Protein AF-A0A429THX6-F1 (afdb_monomer)

Radius of gyration: 32.03 Å; Cα contacts (8 Å, |Δi|>4): 124; chains: 1; bounding box: 81×26×100 Å

Solvent-accessible surface area (backbone atoms only — not comparable to full-atom values): 9151 Å² total; per-residue (Å²): 144,66,68,66,63,55,52,52,50,52,54,49,52,52,49,52,51,51,53,50,51,52,48,55,52,50,52,50,52,50,50,51,51,50,50,54,51,50,51,51,54,47,52,52,51,52,52,51,53,50,40,54,50,36,51,49,48,34,52,51,28,51,48,56,40,48,60,48,59,59,49,51,60,58,36,74,66,37,94,45,68,69,57,20,42,53,47,50,51,52,40,54,62,57,42,54,60,30,52,51,46,31,55,54,28,36,53,48,28,54,73,66,44,57,68,73,36,25,54,25,40,48,45,25,47,51,25,53,60,55,26,53,65,27,56,58,49,46,56,88,55,90,64,68,61,41,53,53,53,24,54,50,31,48,48,51,22,50,54,28,43,53,51,23,53,55,43,49,50,50,58,59,52,66,73,73,113

pLDDT: mean 87.03, std 10.72, range [47.19, 97.56]

Foldseek 3Di:
DPPVVVVVVVVVVVVVVVVVVVVVVVVVVVVVVVVVVVVVVVVLVVLLVLLVVLLVQLLVLLVQLVVLVVCVVVLVVDPDLVSSLVSLVVSLVSLVVSLVSLVVSLVSCCVRHDPQLSVLSVQLSVLSVQLNVLSVVVRPDPDCVSVVSNVVSVVSNVVSSVSNVVVSVVRSVVSVD

Structure (mmCIF, N/CA/C/O backbone):
data_AF-A0A429THX6-F1
#
_entry.id   AF-A0A429THX6-F1
#
loop_
_atom_site.group_PDB
_atom_site.id
_atom_site.type_symbol
_atom_site.label_atom_id
_atom_site.label_alt_id
_atom_site.label_comp_id
_atom_site.label_asym_id
_atom_site.label_entity_id
_atom_site.label_seq_id
_atom_site.pdbx_PDB_ins_code
_atom_site.Cartn_x
_atom_site.Cartn_y
_atom_site.Cartn_z
_atom_site.occupancy
_atom_site.B_iso_or_equiv
_atom_site.auth_seq_id
_atom_site.auth_comp_id
_atom_site.auth_asym_id
_atom_site.auth_atom_id
_atom_site.pdbx_PDB_model_num
ATOM 1 N N . MET A 1 1 ? 59.723 12.730 -67.749 1.00 48.38 1 MET A N 1
ATOM 2 C CA . MET A 1 1 ? 59.395 11.666 -66.772 1.00 48.38 1 MET A CA 1
ATOM 3 C C . MET A 1 1 ? 58.881 12.309 -65.484 1.00 48.38 1 MET A C 1
ATOM 5 O O . MET A 1 1 ? 59.621 12.404 -64.525 1.00 48.38 1 MET A O 1
ATOM 9 N N . GLY A 1 2 ? 57.653 12.836 -65.481 1.00 56.38 2 GLY A N 1
ATOM 10 C CA . GLY A 1 2 ? 57.080 13.497 -64.290 1.00 56.38 2 GLY A CA 1
ATOM 11 C C . GLY A 1 2 ? 55.548 13.505 -64.235 1.00 56.38 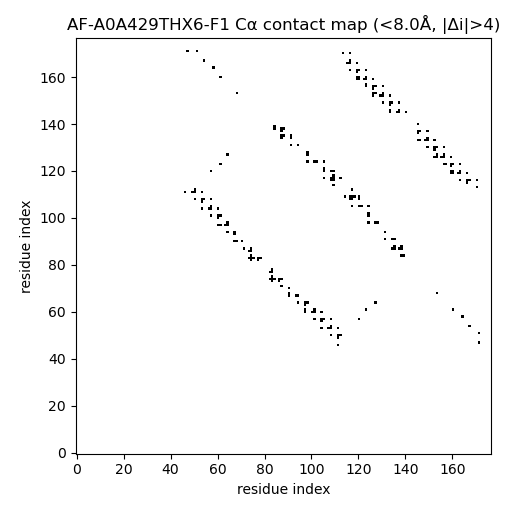2 GLY A C 1
ATOM 12 O O . GLY A 1 2 ? 54.964 13.935 -63.252 1.00 56.38 2 GLY A O 1
ATOM 13 N N . HIS A 1 3 ? 54.877 13.007 -65.277 1.00 56.59 3 HIS A N 1
ATOM 14 C CA . HIS A 1 3 ? 53.414 13.041 -65.394 1.00 56.59 3 HIS A CA 1
ATOM 15 C C . HIS A 1 3 ? 52.758 11.816 -64.734 1.00 56.59 3 HIS A C 1
ATOM 17 O O . HIS A 1 3 ? 51.667 11.926 -64.186 1.00 56.59 3 HIS A O 1
ATOM 23 N N . SER A 1 4 ? 53.438 10.662 -64.746 1.00 59.53 4 SER A N 1
ATOM 24 C CA . SER A 1 4 ? 52.914 9.398 -64.210 1.00 59.53 4 SER A CA 1
ATOM 25 C C . SER A 1 4 ? 53.000 9.312 -62.682 1.00 59.53 4 SER A C 1
ATOM 27 O O . SER A 1 4 ? 52.080 8.806 -62.052 1.00 59.53 4 SER A O 1
ATOM 29 N N . GLU A 1 5 ? 54.057 9.850 -62.068 1.00 64.25 5 GLU A N 1
ATOM 30 C CA . GLU A 1 5 ? 54.232 9.832 -60.605 1.00 64.25 5 GLU A CA 1
ATOM 31 C C . GLU A 1 5 ? 53.250 10.774 -59.890 1.00 64.25 5 GLU A C 1
ATOM 33 O O . GLU A 1 5 ? 52.656 10.399 -58.879 1.00 64.25 5 GLU A O 1
ATOM 38 N N . LEU A 1 6 ? 52.995 11.958 -60.463 1.00 70.81 6 LEU A N 1
ATOM 39 C CA . LEU A 1 6 ? 51.976 12.889 -59.963 1.00 70.81 6 LEU A CA 1
ATOM 40 C C . LEU A 1 6 ? 50.567 12.277 -60.023 1.00 70.81 6 LEU A C 1
ATOM 42 O O . LEU A 1 6 ? 49.792 12.417 -59.077 1.00 70.81 6 LEU A O 1
ATOM 46 N N . TRP A 1 7 ? 50.248 11.547 -61.095 1.00 73.19 7 TRP A N 1
ATOM 47 C CA . TRP A 1 7 ? 48.959 10.865 -61.244 1.00 73.19 7 TRP A CA 1
ATOM 48 C C . TRP A 1 7 ? 48.752 9.740 -60.223 1.00 73.19 7 TRP A C 1
ATOM 50 O O . TRP A 1 7 ? 47.664 9.613 -59.660 1.00 73.19 7 TRP A O 1
ATOM 60 N N . VAL A 1 8 ? 49.796 8.958 -59.936 1.00 74.56 8 VAL A N 1
ATOM 61 C CA . VAL A 1 8 ? 49.751 7.897 -58.916 1.00 74.56 8 VAL A CA 1
ATOM 62 C C . VAL A 1 8 ? 49.585 8.486 -57.509 1.00 74.56 8 VAL A C 1
ATOM 64 O O . VAL A 1 8 ? 48.811 7.955 -56.707 1.00 74.56 8 VAL A O 1
ATOM 67 N N . GLY A 1 9 ? 50.233 9.619 -57.217 1.00 74.44 9 GLY A N 1
ATOM 68 C CA . GLY A 1 9 ? 50.065 10.335 -55.948 1.00 74.44 9 GLY A CA 1
ATOM 69 C C . GLY A 1 9 ? 48.634 10.840 -55.733 1.00 74.44 9 GLY A C 1
ATOM 70 O O . GLY A 1 9 ? 48.054 10.621 -54.668 1.00 74.44 9 GLY A O 1
ATOM 71 N N . VAL A 1 10 ? 48.025 11.436 -56.765 1.00 74.50 10 VAL A N 1
ATOM 72 C CA . VAL A 1 10 ? 46.625 11.899 -56.723 1.00 74.50 10 VAL A CA 1
ATOM 73 C C . VAL A 1 10 ? 45.654 10.733 -56.517 1.00 74.50 10 VAL A C 1
ATOM 75 O O . VAL A 1 10 ? 44.753 10.824 -55.680 1.00 74.50 10 VAL A O 1
ATOM 78 N N . LEU A 1 11 ? 45.858 9.613 -57.218 1.00 71.88 11 LEU A N 1
ATOM 79 C CA . LEU A 1 11 ? 45.017 8.419 -57.080 1.00 71.88 11 LEU A CA 1
ATOM 80 C C . LEU A 1 11 ? 45.098 7.821 -55.663 1.00 71.88 11 LEU A C 1
ATOM 82 O O . LEU A 1 11 ? 44.087 7.418 -55.081 1.00 71.88 11 LEU A O 1
ATOM 86 N N . THR A 1 12 ? 46.296 7.816 -55.079 1.00 78.38 12 THR A N 1
ATOM 87 C CA . THR A 1 12 ? 46.536 7.319 -53.718 1.00 78.38 12 THR A CA 1
ATOM 88 C C . THR A 1 12 ? 45.883 8.221 -52.669 1.00 78.38 12 THR A C 1
ATOM 90 O O . THR A 1 12 ? 45.207 7.726 -51.766 1.00 78.38 12 THR A O 1
ATOM 93 N N . ALA A 1 13 ? 46.006 9.545 -52.814 1.00 71.00 13 ALA A N 1
ATOM 94 C CA . ALA A 1 13 ? 45.377 10.511 -51.914 1.00 71.00 13 ALA A CA 1
ATOM 95 C C . ALA A 1 13 ? 43.840 10.436 -51.955 1.00 71.00 13 ALA A C 1
ATOM 97 O O . ALA A 1 13 ? 43.193 10.440 -50.907 1.00 71.00 13 ALA A O 1
ATOM 98 N N . LEU A 1 14 ? 43.248 10.289 -53.147 1.00 73.75 14 LEU A N 1
ATOM 99 C CA . LEU A 1 14 ? 41.804 10.074 -53.309 1.00 73.75 14 LEU A CA 1
ATOM 100 C C . LEU A 1 14 ? 41.336 8.780 -52.637 1.00 73.75 14 LEU A C 1
ATOM 102 O O . LEU A 1 14 ? 40.307 8.768 -51.960 1.00 73.75 14 LEU A O 1
ATOM 106 N N . THR A 1 15 ? 42.115 7.709 -52.774 1.00 77.44 15 THR A N 1
ATOM 107 C CA . THR A 1 15 ? 41.816 6.421 -52.137 1.00 77.44 15 THR A CA 1
ATOM 108 C C . THR A 1 15 ? 41.872 6.528 -50.611 1.00 77.44 15 THR A C 1
ATOM 110 O O . THR A 1 15 ? 40.961 6.059 -49.927 1.00 77.44 15 THR A O 1
ATOM 113 N N . ALA A 1 16 ? 42.882 7.210 -50.061 1.00 73.44 16 ALA A N 1
ATOM 114 C CA . ALA A 1 16 ? 43.009 7.444 -48.623 1.00 73.44 16 ALA A CA 1
ATOM 115 C C . ALA A 1 16 ? 41.856 8.297 -48.059 1.00 73.44 16 ALA A C 1
ATOM 117 O O . ALA A 1 16 ? 41.308 7.976 -47.003 1.00 73.44 16 ALA A O 1
ATOM 118 N N . LEU A 1 17 ? 41.433 9.344 -48.777 1.00 75.56 17 LEU A N 1
ATOM 119 C CA . LEU A 1 17 ? 40.282 10.170 -48.395 1.00 75.56 17 LEU A CA 1
ATOM 120 C C . LEU A 1 17 ? 38.966 9.383 -48.449 1.00 75.56 17 LEU A C 1
ATOM 122 O O . LEU A 1 17 ? 38.151 9.496 -47.533 1.00 75.56 17 LEU A O 1
ATOM 126 N N . GLY A 1 18 ? 38.777 8.543 -49.472 1.00 71.50 18 GLY A N 1
ATOM 127 C CA . GLY A 1 18 ? 37.617 7.657 -49.588 1.00 71.50 18 GLY A CA 1
ATOM 128 C C . GLY A 1 18 ? 37.539 6.648 -48.441 1.00 71.50 18 GLY A C 1
ATOM 129 O O . GLY A 1 18 ? 36.498 6.525 -47.792 1.00 71.50 18 GLY A O 1
ATOM 130 N N . ALA A 1 19 ? 38.655 5.985 -48.128 1.00 72.88 19 ALA A N 1
ATOM 131 C CA . ALA A 1 19 ? 38.743 5.060 -47.000 1.00 72.88 19 ALA A CA 1
ATOM 132 C C . ALA A 1 19 ? 38.495 5.768 -45.654 1.00 72.88 19 ALA A C 1
ATOM 134 O O . ALA A 1 19 ? 37.753 5.254 -44.811 1.00 72.88 19 ALA A O 1
ATOM 135 N N . SER A 1 20 ? 39.049 6.971 -45.470 1.00 70.25 20 SER A N 1
ATOM 136 C CA . SER A 1 20 ? 38.851 7.792 -44.269 1.00 70.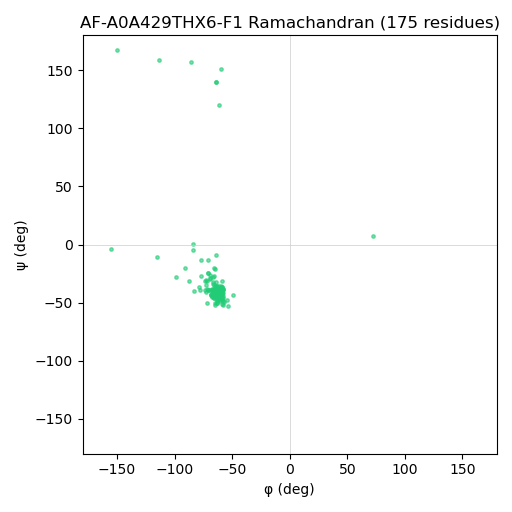25 20 SER A CA 1
ATOM 137 C C . SER A 1 20 ? 37.389 8.212 -44.095 1.00 70.25 20 SER A C 1
ATOM 139 O O . SER A 1 20 ? 36.824 8.059 -43.012 1.00 70.25 20 SER A O 1
ATOM 141 N N . TRP A 1 21 ? 36.721 8.643 -45.170 1.00 77.38 21 TRP A N 1
ATOM 142 C CA . TRP A 1 21 ? 35.308 9.027 -45.130 1.00 77.38 21 TRP A CA 1
ATOM 143 C C . TRP A 1 21 ? 34.382 7.841 -44.840 1.00 77.38 21 TRP A C 1
ATOM 145 O O . TRP A 1 21 ? 33.479 7.951 -44.007 1.00 77.38 21 TRP A O 1
ATOM 155 N N . ILE A 1 22 ? 34.623 6.688 -45.474 1.00 78.19 22 ILE A N 1
ATOM 156 C CA . ILE A 1 22 ? 33.869 5.453 -45.202 1.00 78.19 22 ILE A CA 1
ATOM 157 C C . ILE A 1 22 ? 34.043 5.043 -43.739 1.00 78.19 22 ILE A C 1
ATOM 159 O O . ILE A 1 22 ? 33.056 4.739 -43.065 1.00 78.19 22 ILE A O 1
ATOM 163 N N . THR A 1 23 ? 35.273 5.104 -43.228 1.00 75.19 23 THR A N 1
ATOM 164 C CA . THR A 1 23 ? 35.579 4.790 -41.829 1.00 75.19 23 THR A CA 1
ATOM 165 C C . THR A 1 23 ? 34.882 5.765 -40.880 1.00 75.19 23 THR A C 1
ATOM 167 O O . THR A 1 23 ? 34.181 5.321 -39.976 1.00 75.19 23 THR A O 1
ATOM 170 N N . ALA A 1 24 ? 34.960 7.078 -41.121 1.00 64.94 24 ALA A N 1
ATOM 171 C CA . ALA A 1 24 ? 34.283 8.100 -40.315 1.00 64.94 24 ALA A CA 1
ATOM 172 C C . ALA A 1 24 ? 32.746 7.949 -40.328 1.00 64.94 24 ALA A C 1
ATOM 174 O O . ALA A 1 24 ? 32.055 8.150 -39.322 1.00 64.94 24 ALA A O 1
ATOM 175 N N . ARG A 1 25 ? 32.171 7.543 -41.465 1.00 73.88 25 ARG A N 1
ATOM 176 C CA . ARG A 1 25 ? 30.735 7.261 -41.583 1.00 73.88 25 ARG A CA 1
ATOM 177 C C . ARG A 1 25 ? 30.339 5.976 -40.852 1.00 73.88 25 ARG A C 1
ATOM 179 O O . ARG A 1 25 ? 29.273 5.926 -40.239 1.00 73.88 25 ARG A O 1
ATOM 186 N N . ALA A 1 26 ? 31.173 4.943 -40.899 1.00 66.50 26 ALA A N 1
ATOM 187 C CA . ALA A 1 26 ? 30.938 3.697 -40.179 1.00 66.50 26 ALA A CA 1
ATOM 188 C C . ALA A 1 26 ? 31.039 3.895 -38.656 1.00 66.50 26 ALA A C 1
ATOM 190 O O . ALA A 1 26 ? 30.137 3.476 -37.928 1.00 66.50 26 ALA A O 1
ATOM 191 N N . THR A 1 27 ? 32.067 4.603 -38.177 1.00 70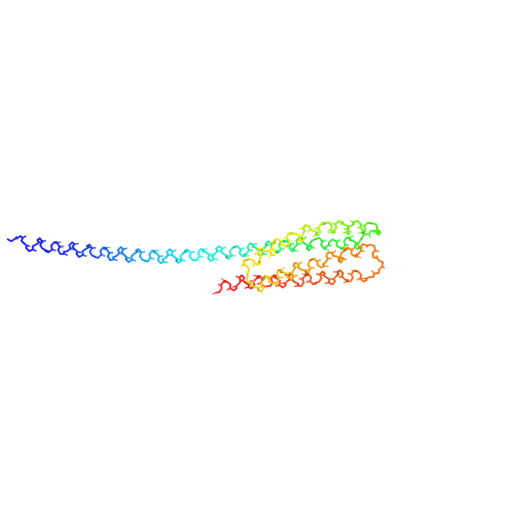.81 27 THR A N 1
ATOM 192 C CA . THR A 1 27 ? 32.259 4.895 -36.747 1.00 70.81 27 THR A CA 1
ATOM 193 C C . THR A 1 27 ? 31.147 5.775 -36.190 1.00 70.81 27 THR A C 1
ATOM 195 O O . THR A 1 27 ? 30.621 5.474 -35.124 1.00 70.81 27 THR A O 1
ATOM 198 N N . SER A 1 28 ? 30.700 6.799 -36.923 1.00 67.31 28 SER A N 1
ATOM 199 C CA . SER A 1 28 ? 29.573 7.639 -36.489 1.00 67.31 28 SER A CA 1
ATOM 200 C C . SER A 1 28 ? 28.247 6.872 -36.408 1.00 67.31 28 SER A C 1
ATOM 202 O O . SER A 1 28 ? 27.493 7.048 -35.451 1.00 67.31 28 SER A O 1
ATOM 204 N N . ARG A 1 29 ? 27.955 5.966 -37.355 1.00 68.88 29 ARG A N 1
ATOM 205 C CA . ARG A 1 29 ? 26.764 5.096 -37.281 1.00 68.88 29 ARG A CA 1
ATOM 206 C C . ARG A 1 29 ? 26.837 4.114 -36.115 1.00 68.88 29 ARG A C 1
ATOM 208 O O . ARG A 1 29 ? 25.827 3.917 -35.441 1.00 68.88 29 ARG A O 1
ATOM 215 N N . ALA A 1 30 ? 28.007 3.526 -35.872 1.00 70.38 30 ALA A N 1
ATOM 216 C CA . ALA A 1 30 ? 28.233 2.648 -34.729 1.00 70.38 30 ALA A CA 1
ATOM 217 C C . ALA A 1 30 ? 28.074 3.410 -33.402 1.00 70.38 30 ALA A C 1
ATOM 219 O O . ALA A 1 30 ? 27.348 2.950 -32.525 1.00 70.38 30 ALA A O 1
ATOM 220 N N . ALA A 1 31 ? 28.645 4.613 -33.295 1.00 67.69 31 ALA A N 1
ATOM 221 C CA . ALA A 1 31 ? 28.507 5.481 -32.129 1.00 67.69 31 ALA A CA 1
ATOM 222 C C . ALA A 1 31 ? 27.047 5.891 -31.882 1.00 67.69 31 ALA A C 1
ATOM 224 O O . ALA A 1 31 ? 26.581 5.841 -30.750 1.00 67.69 31 ALA A O 1
ATOM 225 N N . LEU A 1 32 ? 26.280 6.218 -32.929 1.00 76.38 32 LEU A N 1
ATOM 226 C CA . LEU A 1 32 ? 24.846 6.508 -32.804 1.00 76.38 32 LEU A CA 1
ATOM 227 C C . LEU A 1 32 ? 24.037 5.284 -32.357 1.00 76.38 32 LEU A C 1
ATOM 229 O O . LEU A 1 32 ? 23.108 5.419 -31.560 1.00 76.38 32 LEU A O 1
ATOM 233 N N . ALA A 1 33 ? 24.366 4.093 -32.858 1.00 74.50 33 ALA A N 1
ATOM 234 C CA . ALA A 1 33 ? 23.719 2.856 -32.430 1.00 74.50 33 ALA A CA 1
ATOM 235 C C . ALA A 1 33 ? 24.041 2.534 -30.962 1.00 74.50 33 ALA A C 1
ATOM 237 O O . ALA A 1 33 ? 23.132 2.220 -30.191 1.00 74.50 33 ALA A O 1
ATOM 238 N N . GLN A 1 34 ? 25.301 2.687 -30.553 1.00 73.12 34 GLN A N 1
ATOM 239 C CA . GLN A 1 34 ? 25.732 2.536 -29.163 1.00 73.12 34 GLN A CA 1
ATOM 240 C C . GLN A 1 34 ? 25.067 3.575 -28.254 1.00 73.12 34 GLN A C 1
ATOM 242 O O . GLN A 1 34 ? 24.509 3.200 -27.228 1.00 73.12 34 GLN A O 1
ATOM 247 N N . ALA A 1 35 ? 25.016 4.846 -28.660 1.00 75.50 35 ALA A N 1
ATOM 248 C CA . ALA A 1 35 ? 24.368 5.917 -27.904 1.00 75.50 35 ALA A CA 1
ATOM 249 C C . ALA A 1 35 ? 22.861 5.675 -27.733 1.00 75.50 35 ALA A C 1
ATOM 251 O O . ALA A 1 35 ? 22.334 5.820 -26.634 1.00 75.50 35 ALA A O 1
ATOM 252 N N . ARG A 1 36 ? 22.157 5.236 -28.787 1.00 77.06 36 ARG A N 1
ATOM 253 C CA . ARG A 1 36 ? 20.732 4.864 -28.698 1.00 77.06 36 ARG A CA 1
ATOM 254 C C . ARG A 1 36 ? 20.507 3.662 -27.788 1.00 77.06 36 ARG A C 1
ATOM 256 O O . ARG A 1 36 ? 19.521 3.629 -27.059 1.00 77.06 36 ARG A O 1
ATOM 263 N N . THR A 1 37 ? 21.403 2.682 -27.837 1.00 79.06 37 THR A N 1
ATOM 264 C CA . THR A 1 37 ? 21.329 1.496 -26.977 1.00 79.06 37 THR A CA 1
ATOM 265 C C . THR A 1 37 ? 21.565 1.875 -25.517 1.00 79.06 37 THR A C 1
ATOM 267 O O . THR A 1 37 ? 20.780 1.488 -24.658 1.00 79.06 37 THR A O 1
ATOM 270 N N . ALA A 1 38 ? 22.569 2.711 -25.246 1.00 78.12 38 ALA A N 1
ATOM 271 C CA . ALA A 1 38 ? 22.853 3.239 -23.917 1.00 78.12 38 ALA A CA 1
ATOM 272 C C . ALA A 1 38 ? 21.692 4.088 -23.377 1.00 78.12 38 ALA A C 1
ATOM 274 O O . ALA A 1 38 ? 21.280 3.891 -22.240 1.00 78.12 38 ALA A O 1
ATOM 275 N N . ALA A 1 39 ? 21.104 4.964 -24.200 1.00 82.88 39 ALA A N 1
ATOM 276 C CA . ALA A 1 39 ? 19.954 5.781 -23.811 1.00 82.88 39 ALA A CA 1
ATOM 277 C C . ALA A 1 39 ? 18.720 4.930 -23.468 1.00 82.88 39 ALA A C 1
ATOM 279 O O . ALA A 1 39 ? 18.044 5.193 -22.478 1.00 82.88 39 ALA A O 1
ATOM 280 N N . ARG A 1 40 ? 18.444 3.872 -24.244 1.00 79.56 40 ARG A N 1
ATOM 281 C CA . ARG A 1 40 ? 17.357 2.925 -23.940 1.00 79.56 40 ARG A CA 1
ATOM 282 C C . ARG A 1 40 ? 17.624 2.140 -22.661 1.00 79.56 40 ARG A C 1
ATOM 284 O O . ARG A 1 40 ? 16.730 2.020 -21.833 1.00 79.56 40 ARG A O 1
ATOM 291 N N . ALA A 1 41 ? 18.845 1.639 -22.486 1.00 78.12 41 ALA A N 1
ATOM 292 C CA . ALA A 1 41 ? 19.234 0.932 -21.271 1.00 78.12 41 ALA A CA 1
ATOM 293 C C . ALA A 1 41 ? 19.121 1.837 -20.034 1.00 78.12 41 ALA A C 1
ATOM 295 O O . ALA A 1 41 ? 18.644 1.396 -18.992 1.00 78.12 41 ALA A O 1
ATOM 296 N N . GLN A 1 42 ? 19.506 3.108 -20.159 1.00 81.88 42 GLN A N 1
ATOM 297 C CA . GLN A 1 42 ? 19.378 4.097 -19.095 1.00 81.88 42 GLN A CA 1
ATOM 298 C C . GLN A 1 42 ? 17.910 4.393 -18.763 1.00 81.88 42 GLN A C 1
ATOM 300 O O . GLN A 1 42 ? 17.539 4.345 -17.595 1.00 81.88 42 GLN A O 1
ATOM 305 N N . ALA A 1 43 ? 17.058 4.605 -19.771 1.00 83.06 43 ALA A N 1
ATOM 306 C CA . ALA A 1 43 ? 15.628 4.836 -19.562 1.00 83.06 43 ALA A CA 1
ATOM 307 C C . ALA A 1 43 ? 14.938 3.655 -18.852 1.00 83.06 43 ALA A C 1
ATOM 309 O O . ALA A 1 43 ? 14.126 3.866 -17.954 1.00 83.06 43 ALA A O 1
ATOM 310 N N . LEU A 1 44 ? 15.300 2.414 -19.203 1.00 83.62 44 LEU A N 1
ATOM 311 C CA . LEU A 1 44 ? 14.790 1.215 -18.528 1.00 83.62 44 LEU A CA 1
ATOM 312 C C . LEU A 1 44 ? 15.246 1.139 -17.064 1.00 83.62 44 LEU A C 1
ATOM 314 O O . LEU A 1 44 ? 14.442 0.834 -16.187 1.00 83.62 44 LEU A O 1
ATOM 318 N N . ARG A 1 45 ? 16.514 1.462 -16.777 1.00 82.88 45 ARG A N 1
ATOM 319 C CA . ARG A 1 45 ? 17.025 1.518 -15.395 1.00 82.88 45 ARG A CA 1
ATOM 320 C C . ARG A 1 45 ? 16.314 2.583 -14.568 1.00 82.88 45 ARG A C 1
ATOM 322 O O . ARG A 1 45 ? 15.943 2.316 -13.431 1.00 82.88 45 ARG A O 1
ATOM 329 N N . GLU A 1 46 ? 16.099 3.766 -15.136 1.00 86.69 46 GLU A N 1
ATOM 330 C CA . GLU A 1 46 ? 15.382 4.853 -14.466 1.00 86.69 46 GLU A CA 1
ATOM 331 C C . GLU A 1 46 ? 13.925 4.481 -14.186 1.00 86.69 46 GLU A C 1
ATOM 333 O O . GLU A 1 46 ? 13.432 4.728 -13.088 1.00 86.69 46 GLU A O 1
ATOM 338 N N . GLN A 1 47 ? 13.244 3.838 -15.139 1.00 85.50 47 GLN A N 1
ATOM 339 C CA . GLN A 1 47 ? 11.888 3.330 -14.934 1.00 85.50 47 GLN A CA 1
ATOM 340 C C . GLN A 1 47 ? 11.840 2.281 -13.815 1.00 85.50 47 GLN A C 1
ATOM 342 O O . GLN A 1 47 ? 10.951 2.325 -12.963 1.00 85.50 47 GLN A O 1
ATOM 347 N N . ARG A 1 48 ? 12.814 1.370 -13.785 1.00 85.06 48 ARG A N 1
ATOM 348 C CA . ARG A 1 48 ? 12.914 0.324 -12.766 1.00 85.06 48 ARG A CA 1
ATOM 349 C C . ARG A 1 48 ? 13.162 0.893 -11.369 1.00 85.06 48 ARG A C 1
ATOM 351 O O . ARG A 1 48 ? 12.509 0.480 -10.411 1.00 85.06 48 ARG A O 1
ATOM 358 N N . GLU A 1 49 ? 14.060 1.868 -11.242 1.00 88.12 49 GLU A N 1
ATOM 359 C CA . GLU A 1 49 ? 14.333 2.508 -9.952 1.00 88.12 49 GLU A CA 1
ATOM 360 C C . GLU A 1 49 ? 13.127 3.320 -9.460 1.00 88.12 49 GLU A C 1
ATOM 362 O O . GLU A 1 49 ? 12.783 3.247 -8.279 1.00 88.12 49 GLU A O 1
ATOM 367 N N . ARG A 1 50 ? 12.413 4.007 -10.367 1.00 88.88 50 ARG A N 1
ATOM 368 C CA . ARG A 1 50 ? 11.140 4.670 -10.038 1.00 88.88 50 ARG A CA 1
ATOM 369 C C . ARG A 1 50 ? 10.123 3.674 -9.491 1.00 88.88 50 ARG A C 1
ATOM 371 O O . ARG A 1 50 ? 9.654 3.867 -8.377 1.00 88.88 50 ARG A O 1
ATOM 378 N N . ARG A 1 51 ? 9.875 2.556 -10.187 1.00 89.88 51 ARG A N 1
ATOM 379 C CA . ARG A 1 51 ? 8.967 1.489 -9.715 1.00 89.88 51 ARG A CA 1
ATOM 380 C C . ARG A 1 51 ? 9.340 0.986 -8.326 1.00 89.88 51 ARG A C 1
ATOM 382 O O . ARG A 1 51 ? 8.483 0.886 -7.451 1.00 89.88 51 ARG A O 1
ATOM 389 N N . ARG A 1 52 ? 10.624 0.700 -8.100 1.00 92.19 52 ARG A N 1
ATOM 390 C CA . ARG A 1 52 ? 11.124 0.236 -6.800 1.00 92.19 52 ARG A CA 1
ATOM 391 C C . ARG A 1 52 ? 10.890 1.265 -5.693 1.00 92.19 52 ARG A C 1
ATOM 393 O O . ARG A 1 52 ? 10.516 0.881 -4.585 1.00 92.19 52 ARG A O 1
ATOM 400 N N . SER A 1 53 ? 11.114 2.546 -5.980 1.00 93.56 53 SER A N 1
ATOM 401 C CA . SER A 1 53 ? 10.834 3.642 -5.049 1.00 93.56 53 SER A CA 1
ATOM 402 C C . SER A 1 53 ? 9.343 3.726 -4.727 1.00 93.56 53 SER A C 1
ATOM 404 O O . SER A 1 53 ? 8.973 3.677 -3.556 1.00 93.56 53 SER A O 1
ATOM 406 N N . THR A 1 54 ? 8.494 3.741 -5.753 1.00 93.62 54 THR A N 1
ATOM 407 C CA . THR A 1 54 ? 7.034 3.815 -5.633 1.00 93.62 54 THR A CA 1
ATOM 408 C C . THR A 1 54 ? 6.465 2.652 -4.809 1.00 93.62 54 THR A C 1
ATOM 410 O O . THR A 1 54 ? 5.649 2.845 -3.907 1.00 93.62 54 THR A O 1
ATOM 413 N N . TYR A 1 55 ? 6.934 1.421 -5.043 1.00 94.56 55 TYR A N 1
ATOM 414 C CA . TYR A 1 55 ? 6.499 0.261 -4.257 1.00 94.56 55 TYR A CA 1
ATOM 415 C C . TYR A 1 55 ? 6.962 0.342 -2.803 1.00 94.56 55 TYR A C 1
ATOM 417 O O . TYR A 1 55 ? 6.198 0.002 -1.899 1.00 94.56 55 TYR A O 1
ATOM 425 N N . ARG A 1 56 ? 8.190 0.816 -2.563 1.00 95.50 56 ARG A N 1
ATOM 426 C CA . ARG A 1 56 ? 8.711 1.017 -1.207 1.00 95.50 56 ARG A CA 1
ATOM 427 C C . ARG A 1 56 ? 7.898 2.065 -0.451 1.00 95.50 56 ARG A C 1
ATOM 429 O O . ARG A 1 56 ? 7.609 1.857 0.724 1.00 95.50 56 ARG A O 1
ATOM 436 N N . GLU A 1 57 ? 7.501 3.150 -1.108 1.00 96.50 57 GLU A N 1
ATOM 437 C CA . GLU A 1 57 ? 6.641 4.166 -0.503 1.00 96.50 57 GLU A CA 1
ATOM 438 C C . GLU A 1 57 ? 5.261 3.605 -0.138 1.00 96.50 57 GLU A C 1
ATOM 440 O O . GLU A 1 57 ? 4.797 3.806 0.987 1.00 96.50 57 GLU A O 1
ATOM 445 N N . MET A 1 58 ? 4.640 2.825 -1.029 1.00 96.56 58 MET A N 1
ATOM 446 C CA . MET A 1 58 ? 3.371 2.151 -0.735 1.00 96.56 58 MET A CA 1
ATOM 447 C C . MET A 1 58 ? 3.489 1.194 0.460 1.00 96.56 58 MET A C 1
ATOM 449 O O . MET A 1 58 ? 2.631 1.213 1.343 1.00 96.56 58 MET A O 1
ATOM 453 N N . MET A 1 59 ? 4.563 0.399 0.533 1.00 96.38 59 MET A N 1
ATOM 454 C CA . MET A 1 59 ? 4.836 -0.474 1.684 1.00 96.38 59 MET A CA 1
ATOM 455 C C . MET A 1 59 ? 5.035 0.329 2.974 1.00 96.38 59 MET A C 1
ATOM 457 O O . MET A 1 59 ? 4.481 -0.031 4.009 1.00 96.38 59 MET A O 1
ATOM 461 N N . GLY A 1 60 ? 5.768 1.443 2.912 1.00 95.81 60 GLY A N 1
ATOM 462 C CA . GLY A 1 60 ? 5.955 2.342 4.050 1.00 95.81 60 GLY A CA 1
ATOM 463 C C . GLY A 1 60 ? 4.634 2.923 4.560 1.00 95.81 60 GLY A C 1
ATOM 464 O O . GLY A 1 60 ? 4.373 2.903 5.760 1.00 95.81 60 GLY A O 1
ATOM 465 N N . CYS A 1 61 ? 3.759 3.371 3.655 1.00 95.81 61 CYS A N 1
ATOM 466 C CA . CYS A 1 61 ? 2.440 3.896 4.014 1.00 95.81 61 CYS A CA 1
ATOM 467 C C . CYS A 1 61 ? 1.518 2.814 4.599 1.00 95.81 61 CYS A C 1
ATOM 469 O O . CYS A 1 61 ? 0.818 3.069 5.578 1.00 95.81 61 CYS A O 1
ATOM 471 N N . ALA A 1 62 ? 1.526 1.605 4.029 1.00 94.69 62 ALA A N 1
ATOM 472 C CA . ALA A 1 62 ? 0.757 0.473 4.546 1.00 94.69 62 ALA A CA 1
ATOM 473 C C . ALA A 1 62 ? 1.254 0.024 5.926 1.00 94.69 62 ALA A C 1
ATOM 475 O O . ALA A 1 62 ? 0.444 -0.267 6.803 1.00 94.69 62 ALA A O 1
ATOM 476 N N . HIS A 1 63 ? 2.569 0.028 6.146 1.00 93.38 63 HIS A N 1
ATOM 477 C CA . HIS A 1 63 ? 3.148 -0.264 7.451 1.00 93.38 63 HIS A CA 1
ATOM 478 C C . HIS A 1 63 ? 2.781 0.805 8.487 1.00 93.38 63 HIS A C 1
ATOM 480 O O . HIS A 1 63 ? 2.322 0.459 9.567 1.00 93.38 63 HIS A O 1
ATOM 486 N N . ALA A 1 64 ? 2.860 2.093 8.145 1.00 93.38 64 ALA A N 1
ATOM 487 C CA . ALA A 1 64 ? 2.423 3.163 9.043 1.00 93.38 64 ALA A CA 1
ATOM 488 C C . ALA A 1 64 ? 0.936 3.038 9.427 1.00 93.38 64 ALA A C 1
ATOM 490 O O . ALA A 1 64 ? 0.565 3.299 10.568 1.00 93.38 64 ALA A O 1
ATOM 491 N N . PHE A 1 65 ? 0.080 2.605 8.496 1.00 93.75 65 PHE A N 1
ATOM 492 C CA . PHE A 1 65 ? -1.316 2.289 8.802 1.00 93.75 65 PHE A CA 1
ATOM 493 C C . PHE A 1 65 ? -1.445 1.085 9.751 1.00 93.75 65 PHE A C 1
ATOM 495 O O . PHE A 1 65 ? -2.223 1.138 10.702 1.00 93.75 65 PHE A O 1
ATOM 502 N N . PHE A 1 66 ? -0.659 0.028 9.524 1.00 91.88 66 PHE A N 1
ATOM 503 C CA . PHE A 1 66 ? -0.614 -1.151 10.391 1.00 91.88 66 PHE A CA 1
ATOM 504 C C . PHE A 1 66 ? -0.208 -0.798 11.834 1.00 91.88 66 PHE A C 1
ATOM 506 O O . PHE A 1 66 ? -0.835 -1.269 12.781 1.00 91.88 66 PHE A O 1
ATOM 513 N N . GLU A 1 67 ? 0.777 0.084 12.014 1.00 92.00 67 GLU A N 1
ATOM 514 C CA . GLU A 1 67 ? 1.213 0.552 13.339 1.00 92.00 67 GLU A CA 1
ATOM 515 C C . GLU A 1 67 ? 0.084 1.249 14.113 1.00 92.00 67 GLU A C 1
ATOM 517 O O . GLU A 1 67 ? -0.058 1.057 15.319 1.00 92.00 67 GLU A O 1
ATOM 522 N N . VAL A 1 68 ? -0.778 2.012 13.427 1.00 90.25 68 VAL A N 1
ATOM 523 C CA . VAL A 1 68 ? -1.968 2.608 14.060 1.00 90.25 68 VAL A CA 1
ATOM 524 C C . VAL A 1 68 ? -2.942 1.521 14.503 1.00 90.25 68 VAL A C 1
ATOM 526 O O . VAL A 1 68 ? -3.484 1.593 15.601 1.00 90.25 68 VAL A O 1
ATOM 529 N N . THR A 1 69 ? -3.170 0.501 13.673 1.00 87.00 69 THR A N 1
ATOM 530 C CA . THR A 1 69 ? -4.093 -0.592 14.014 1.00 87.00 69 THR A CA 1
ATOM 531 C C . THR A 1 69 ? -3.579 -1.491 15.136 1.00 87.00 69 THR A C 1
ATOM 533 O O . THR A 1 69 ? -4.386 -1.989 15.910 1.00 87.00 69 THR A O 1
ATOM 536 N N . TRP A 1 70 ? -2.260 -1.641 15.294 1.00 87.25 70 TRP A N 1
ATOM 537 C CA . TRP A 1 70 ? -1.664 -2.443 16.368 1.00 87.25 70 TRP A CA 1
ATOM 538 C C . TRP A 1 70 ? -1.937 -1.876 17.771 1.00 87.25 70 TRP A C 1
ATOM 540 O O . TRP A 1 70 ? -1.933 -2.601 18.761 1.00 87.25 70 TRP A O 1
ATOM 550 N N . GLN A 1 71 ? -2.264 -0.584 17.873 1.00 90.19 71 GLN A N 1
ATOM 551 C CA . GLN A 1 71 ? -2.655 0.049 19.140 1.00 90.19 71 GLN A CA 1
ATOM 552 C C . GLN A 1 71 ? -3.959 -0.520 19.724 1.00 90.19 71 GLN A C 1
ATOM 554 O O . GLN A 1 71 ? -4.284 -0.227 20.874 1.00 90.19 71 GLN A O 1
ATOM 559 N N . ILE A 1 72 ? -4.688 -1.355 18.974 1.00 90.75 72 ILE A N 1
ATOM 560 C CA . ILE A 1 72 ? -5.897 -2.019 19.458 1.00 90.75 72 ILE A CA 1
ATOM 561 C C . ILE A 1 72 ? -5.633 -2.901 20.691 1.00 90.75 72 ILE A C 1
ATOM 563 O O . ILE A 1 72 ? -6.471 -2.955 21.585 1.00 90.75 72 ILE A O 1
ATOM 567 N N . ASP A 1 73 ? -4.441 -3.488 20.812 1.00 89.19 73 ASP A N 1
ATOM 568 C CA . ASP A 1 73 ? -4.060 -4.270 21.995 1.00 89.19 73 ASP A CA 1
ATOM 569 C C . ASP A 1 73 ? -4.000 -3.392 23.258 1.00 89.19 73 ASP A C 1
ATOM 571 O O . ASP A 1 73 ? -4.326 -3.835 24.359 1.00 89.19 73 ASP A O 1
ATOM 575 N N . ALA A 1 74 ? -3.624 -2.116 23.108 1.00 90.44 74 ALA A N 1
ATOM 576 C CA . ALA A 1 74 ? -3.628 -1.156 24.210 1.00 90.44 74 ALA A CA 1
ATOM 577 C C . ALA A 1 74 ? -5.054 -0.750 24.612 1.00 90.44 74 ALA A C 1
ATOM 579 O O . ALA A 1 74 ? -5.299 -0.484 25.788 1.00 90.44 74 ALA A O 1
ATOM 580 N N . VAL A 1 75 ? -5.994 -0.731 23.659 1.00 90.62 75 VAL A N 1
ATOM 581 C CA . VAL A 1 75 ? -7.426 -0.545 23.943 1.00 90.62 75 VAL A CA 1
ATOM 582 C C . VAL A 1 75 ? -7.958 -1.729 24.748 1.00 90.62 75 VAL A C 1
ATOM 584 O O . VAL A 1 75 ? -8.650 -1.523 25.741 1.00 90.62 75 VAL A O 1
ATOM 587 N N . ASP A 1 76 ? -7.595 -2.955 24.366 1.00 88.56 76 ASP A N 1
ATOM 588 C CA . ASP A 1 76 ? -8.023 -4.176 25.061 1.00 88.56 76 ASP A CA 1
ATOM 589 C C . ASP A 1 76 ? -7.441 -4.285 26.476 1.00 88.56 76 ASP A C 1
ATOM 591 O O . ASP A 1 76 ? -8.084 -4.820 27.379 1.00 88.56 76 ASP A O 1
ATOM 595 N N . ALA A 1 77 ? -6.234 -3.755 26.683 1.00 92.19 77 ALA A N 1
ATOM 596 C CA . ALA A 1 77 ? -5.565 -3.716 27.980 1.00 92.19 77 ALA A CA 1
ATOM 597 C C . ALA A 1 77 ? -5.980 -2.521 28.864 1.00 92.19 77 ALA A C 1
ATOM 599 O O . ALA A 1 77 ? -5.448 -2.370 29.969 1.00 92.19 77 ALA A O 1
ATOM 600 N N . ALA A 1 78 ? -6.881 -1.648 28.401 1.00 92.88 78 ALA A N 1
ATOM 601 C CA . ALA A 1 78 ? -7.260 -0.447 29.135 1.00 92.88 78 ALA A CA 1
ATOM 602 C C . ALA A 1 78 ? -7.953 -0.786 30.476 1.00 92.88 78 ALA A C 1
ATOM 604 O O . ALA A 1 78 ? -8.778 -1.700 30.537 1.00 92.88 78 ALA A O 1
ATOM 605 N N . PRO A 1 79 ? -7.662 -0.041 31.561 1.00 90.12 79 PRO A N 1
ATOM 606 C CA . PRO A 1 79 ? -8.191 -0.341 32.895 1.00 90.12 79 PRO A CA 1
ATOM 607 C C . PRO A 1 79 ? -9.692 -0.052 33.032 1.00 90.12 79 PRO A C 1
ATOM 609 O O . PRO A 1 79 ? -10.358 -0.625 33.893 1.00 90.12 79 PRO A O 1
ATOM 612 N N . ASP A 1 80 ? -10.222 0.845 32.201 1.00 91.88 80 ASP A N 1
ATOM 613 C CA . ASP A 1 80 ? -11.624 1.234 32.181 1.00 91.88 80 ASP A CA 1
ATOM 614 C C . ASP A 1 80 ? -12.066 1.644 30.767 1.00 91.88 80 ASP A C 1
ATOM 616 O O . ASP A 1 80 ? -11.260 1.849 29.852 1.00 91.88 80 ASP A O 1
ATOM 620 N N . ARG A 1 81 ? -13.385 1.758 30.590 1.00 88.00 81 ARG A N 1
ATOM 621 C CA . ARG A 1 81 ? -14.004 2.075 29.300 1.00 88.00 81 ARG A CA 1
ATOM 622 C C . ARG A 1 81 ? -13.674 3.481 28.809 1.00 88.00 81 ARG A C 1
ATOM 624 O O . ARG A 1 81 ? -13.531 3.667 27.607 1.00 88.00 81 ARG A O 1
ATOM 631 N N . GLU A 1 82 ? -13.532 4.459 29.700 1.00 91.69 82 GLU A N 1
ATOM 632 C CA . GLU A 1 82 ? -13.191 5.824 29.293 1.00 91.69 82 GLU A CA 1
ATOM 633 C C . GLU A 1 82 ? -11.760 5.896 28.751 1.00 91.69 82 GLU A C 1
ATOM 635 O O . GLU A 1 82 ? -11.499 6.586 27.768 1.00 91.69 82 GLU A O 1
ATOM 640 N N . ALA A 1 83 ? -10.824 5.167 29.363 1.00 92.25 83 ALA A N 1
ATOM 641 C CA . ALA A 1 83 ? -9.462 5.014 28.877 1.00 92.25 83 ALA A CA 1
ATOM 642 C C . ALA A 1 83 ? -9.433 4.322 27.507 1.00 92.25 83 ALA A C 1
ATOM 644 O O . ALA A 1 83 ? -8.757 4.816 26.604 1.00 92.25 83 ALA A O 1
ATOM 645 N N . GLY A 1 84 ? -10.213 3.251 27.330 1.00 92.94 84 GLY A N 1
ATOM 646 C CA . GLY A 1 84 ? -10.372 2.577 26.039 1.00 92.94 84 GLY A CA 1
ATOM 647 C C . GLY A 1 84 ? -10.947 3.495 24.955 1.00 92.94 84 GLY A C 1
ATOM 648 O O . GLY A 1 84 ? -10.370 3.610 23.875 1.00 92.94 84 GLY A O 1
ATOM 649 N N . ASP A 1 85 ? -12.028 4.222 25.251 1.00 92.62 85 ASP A N 1
ATOM 650 C CA . ASP A 1 85 ? -12.665 5.153 24.309 1.00 92.62 85 ASP A CA 1
ATOM 651 C C . ASP A 1 85 ? -11.725 6.320 23.930 1.00 92.62 85 ASP A C 1
ATOM 653 O O . ASP A 1 85 ? -11.692 6.733 22.767 1.00 92.62 85 ASP A O 1
ATOM 657 N N . ARG A 1 86 ? -10.898 6.819 24.866 1.00 93.19 86 ARG A N 1
ATOM 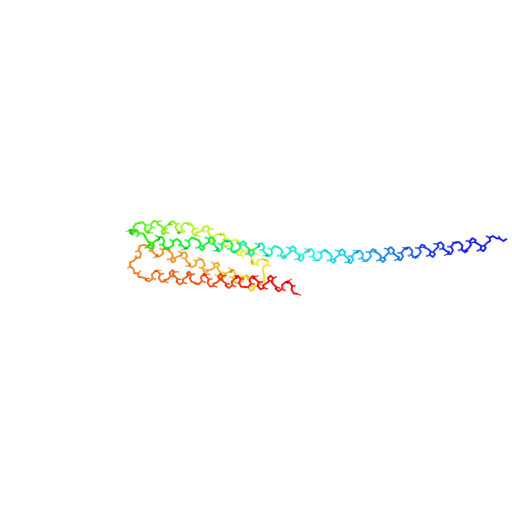658 C CA . ARG A 1 86 ? -9.852 7.822 24.568 1.00 93.19 86 ARG A CA 1
ATOM 659 C C . ARG A 1 86 ? -8.786 7.282 23.612 1.00 93.19 86 ARG A C 1
ATOM 661 O O . ARG A 1 86 ? -8.404 7.985 22.677 1.00 93.19 86 ARG A O 1
ATOM 668 N N . LEU A 1 87 ? -8.324 6.048 23.819 1.00 94.38 87 LEU A N 1
ATOM 669 C CA . LEU A 1 87 ? -7.356 5.401 22.929 1.00 94.38 87 LEU A CA 1
ATOM 670 C C . LEU A 1 87 ? -7.952 5.157 21.535 1.00 94.38 87 LEU A C 1
ATOM 672 O O . LEU A 1 87 ? -7.305 5.455 20.535 1.00 94.38 87 LEU A O 1
ATOM 676 N N . LEU A 1 88 ? -9.209 4.710 21.450 1.00 94.94 88 LEU A N 1
ATOM 677 C CA . LEU A 1 88 ? -9.919 4.547 20.176 1.00 94.94 88 LEU A CA 1
ATOM 678 C C . LEU A 1 88 ? -10.060 5.870 19.413 1.00 94.94 88 LEU A C 1
ATOM 680 O O . LEU A 1 88 ? -9.880 5.896 18.193 1.00 94.94 88 LEU A O 1
ATOM 684 N N . ALA A 1 89 ? -10.350 6.971 20.113 1.00 93.50 89 ALA A N 1
ATOM 685 C CA . ALA A 1 89 ? -10.397 8.300 19.509 1.00 93.50 89 ALA A CA 1
ATOM 686 C C . ALA A 1 89 ? -9.030 8.700 18.930 1.00 93.50 89 ALA A C 1
ATOM 688 O O . ALA A 1 89 ? -8.950 9.103 17.769 1.00 93.50 89 ALA A O 1
ATOM 689 N N . GLN A 1 90 ? -7.949 8.491 19.688 1.00 94.00 90 GLN A N 1
ATOM 690 C CA . GLN A 1 90 ? -6.584 8.758 19.229 1.00 94.00 90 GLN A CA 1
ATOM 691 C C . GLN A 1 90 ? -6.203 7.896 18.013 1.00 94.00 90 GLN A C 1
ATOM 693 O O . GLN A 1 90 ? -5.654 8.403 17.033 1.00 94.00 90 GLN A O 1
ATOM 698 N N . MET A 1 91 ? -6.531 6.600 18.031 1.00 94.50 91 MET A N 1
ATOM 699 C CA . MET A 1 91 ? -6.323 5.711 16.885 1.00 94.50 91 MET A CA 1
ATOM 700 C C . MET A 1 91 ? -7.082 6.207 15.649 1.00 94.50 91 MET A C 1
ATOM 702 O O . MET A 1 91 ? -6.533 6.219 14.547 1.00 94.50 91 MET A O 1
ATOM 706 N N . TYR A 1 92 ? -8.334 6.643 15.814 1.00 92.56 92 TYR A N 1
ATOM 707 C CA . TYR A 1 92 ? -9.160 7.145 14.716 1.00 92.56 92 TYR A CA 1
ATOM 708 C C . TYR A 1 92 ? -8.586 8.428 14.096 1.00 92.56 92 TYR A C 1
ATOM 710 O O . TYR A 1 92 ? -8.540 8.549 12.867 1.00 92.56 92 TYR A O 1
ATOM 718 N N . GLU A 1 93 ? -8.108 9.359 14.925 1.00 92.50 93 GLU A N 1
ATOM 719 C CA . GLU A 1 93 ? -7.438 10.589 14.484 1.00 92.50 93 GLU A CA 1
ATOM 720 C C . GLU A 1 93 ? -6.153 10.289 13.704 1.00 92.50 93 GLU A C 1
ATOM 722 O O . GLU A 1 93 ? -5.937 10.856 12.632 1.00 92.50 93 GLU A O 1
ATOM 727 N N . ASN A 1 94 ? -5.348 9.335 14.179 1.00 93.44 94 ASN A N 1
ATOM 728 C CA . ASN A 1 94 ? -4.107 8.914 13.524 1.00 93.44 94 ASN A CA 1
ATOM 729 C C . ASN A 1 94 ? -4.341 8.120 12.228 1.00 93.44 94 ASN A C 1
ATOM 731 O O . ASN A 1 94 ? -3.491 8.100 11.334 1.00 93.44 94 ASN A O 1
ATOM 735 N N . MET A 1 95 ? -5.504 7.483 12.082 1.00 92.31 95 MET A N 1
ATOM 736 C CA . MET A 1 95 ? -5.828 6.672 10.910 1.00 92.31 95 MET A CA 1
ATOM 737 C C . MET A 1 95 ? -6.100 7.518 9.659 1.00 92.31 95 MET A C 1
ATOM 739 O O . MET A 1 95 ? -5.738 7.124 8.549 1.00 92.31 95 MET A O 1
ATOM 743 N N . ALA A 1 96 ? -6.707 8.697 9.815 1.00 89.81 96 ALA A N 1
ATOM 744 C CA . ALA A 1 96 ? -7.012 9.592 8.700 1.00 89.81 96 ALA A CA 1
ATOM 745 C C . ALA A 1 96 ? -5.767 10.034 7.891 1.00 89.81 96 ALA A C 1
ATOM 747 O O . ALA A 1 96 ? -5.773 9.853 6.667 1.00 89.81 96 ALA A O 1
ATOM 748 N N . PRO A 1 97 ? -4.681 10.558 8.502 1.00 94.38 97 PRO A N 1
ATOM 749 C CA . PRO A 1 97 ? -3.469 10.909 7.763 1.00 94.38 97 PRO A CA 1
ATOM 750 C C . PRO A 1 97 ? -2.772 9.678 7.166 1.00 94.38 97 PRO A C 1
ATOM 752 O O . PRO A 1 97 ? -2.271 9.758 6.043 1.00 94.38 97 PRO A O 1
ATOM 755 N N . ALA A 1 98 ? -2.800 8.523 7.842 1.00 93.75 98 ALA A N 1
ATOM 756 C CA . ALA A 1 98 ? -2.259 7.275 7.299 1.00 93.75 98 ALA A CA 1
ATOM 757 C C . ALA A 1 98 ? -2.995 6.836 6.015 1.00 93.75 98 ALA A C 1
ATOM 759 O O . ALA A 1 98 ? -2.361 6.520 5.007 1.00 93.75 98 ALA A O 1
ATOM 760 N N . ILE A 1 99 ? -4.332 6.913 5.999 1.00 93.62 99 ILE A N 1
ATOM 761 C CA . ILE A 1 99 ? -5.147 6.675 4.795 1.00 93.62 99 ILE A CA 1
ATOM 762 C C . ILE A 1 99 ? -4.851 7.719 3.707 1.00 93.62 99 ILE A C 1
ATOM 764 O O . ILE A 1 99 ? -4.833 7.389 2.519 1.00 93.62 99 ILE A O 1
ATOM 768 N N . GLY A 1 100 ? -4.621 8.979 4.086 1.00 94.25 100 GLY A N 1
ATOM 769 C CA . GLY A 1 100 ? -4.203 10.043 3.169 1.00 94.25 100 GLY A CA 1
ATOM 770 C C . GLY A 1 100 ? -2.906 9.696 2.434 1.00 94.25 100 GLY A C 1
ATOM 771 O O . GLY A 1 100 ? -2.865 9.737 1.202 1.00 94.25 100 GLY A O 1
ATOM 772 N N . ASN A 1 101 ? -1.886 9.264 3.177 1.00 95.62 101 ASN A N 1
ATOM 773 C CA . ASN A 1 101 ? -0.609 8.813 2.626 1.00 95.62 101 ASN A CA 1
ATOM 774 C C . ASN A 1 101 ? -0.764 7.575 1.732 1.00 95.62 101 ASN A C 1
ATOM 776 O O . ASN A 1 101 ? -0.241 7.562 0.620 1.00 95.62 101 ASN A O 1
ATOM 780 N N . LEU A 1 102 ? -1.569 6.593 2.149 1.00 94.75 102 LEU A N 1
ATOM 781 C CA . LEU A 1 102 ? -1.907 5.427 1.325 1.00 94.75 102 LEU A CA 1
ATOM 782 C C . LEU A 1 102 ? -2.573 5.808 -0.003 1.00 94.75 102 LEU A C 1
ATOM 784 O O . LEU A 1 102 ? -2.279 5.208 -1.032 1.00 94.75 102 LEU A O 1
ATOM 788 N N . ASN A 1 103 ? -3.462 6.807 -0.014 1.00 95.50 103 ASN A N 1
ATOM 789 C CA . ASN A 1 103 ? -4.092 7.261 -1.257 1.00 95.50 103 ASN A CA 1
ATOM 790 C C . ASN A 1 103 ? -3.069 7.861 -2.228 1.00 95.50 103 ASN A C 1
ATOM 792 O O . ASN A 1 103 ? -3.161 7.606 -3.429 1.00 95.50 103 ASN A O 1
ATOM 796 N N . ARG A 1 104 ? -2.119 8.648 -1.710 1.00 95.94 104 ARG A N 1
ATOM 797 C CA . ARG A 1 104 ? -1.040 9.251 -2.499 1.00 95.94 104 ARG A CA 1
ATOM 798 C C . ARG A 1 104 ? -0.121 8.175 -3.077 1.00 95.94 104 ARG A C 1
ATOM 800 O O . ARG A 1 104 ? 0.018 8.108 -4.292 1.00 95.94 104 ARG A O 1
ATOM 807 N N . ALA A 1 105 ? 0.383 7.270 -2.241 1.00 95.62 105 ALA A N 1
ATOM 808 C CA . ALA A 1 105 ? 1.250 6.183 -2.690 1.00 95.62 105 ALA A CA 1
ATOM 809 C C . ALA A 1 105 ? 0.550 5.249 -3.700 1.00 95.62 105 ALA A C 1
ATOM 811 O O . ALA A 1 105 ? 1.131 4.877 -4.716 1.00 95.62 105 ALA A O 1
ATOM 812 N N . ASN A 1 106 ? -0.734 4.930 -3.494 1.00 95.69 106 ASN A N 1
ATOM 813 C CA . ASN A 1 106 ? -1.513 4.148 -4.460 1.00 95.69 106 ASN A CA 1
ATOM 814 C C . ASN A 1 106 ? -1.633 4.844 -5.823 1.00 95.69 106 ASN A C 1
ATOM 816 O O . ASN A 1 106 ? -1.617 4.183 -6.860 1.00 95.69 106 ASN A O 1
ATOM 820 N N . HIS A 1 107 ? -1.766 6.174 -5.839 1.00 94.88 107 HIS A N 1
ATOM 821 C CA . HIS A 1 107 ? -1.818 6.921 -7.092 1.00 94.88 107 HIS A CA 1
ATOM 822 C C . HIS A 1 107 ? -0.529 6.745 -7.898 1.00 94.88 107 HIS A C 1
ATOM 824 O O . HIS A 1 107 ? -0.605 6.514 -9.101 1.00 94.88 107 HIS A O 1
ATOM 830 N N . GLU A 1 108 ? 0.625 6.7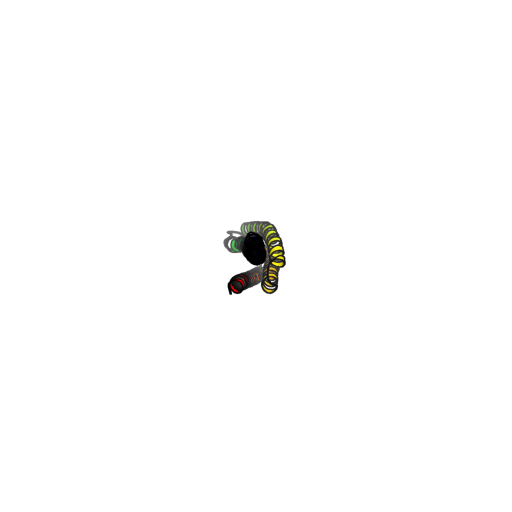92 -7.237 1.00 94.00 108 GLU A N 1
ATOM 831 C CA . GLU A 1 108 ? 1.930 6.592 -7.870 1.00 94.00 108 GLU A CA 1
ATOM 832 C C . GLU A 1 108 ? 2.094 5.149 -8.371 1.00 94.00 108 GLU A C 1
ATOM 834 O O . GLU A 1 108 ? 2.451 4.935 -9.529 1.00 94.00 108 GLU A O 1
ATOM 839 N N . VAL A 1 109 ? 1.716 4.143 -7.568 1.00 93.38 109 VAL A N 1
ATOM 840 C CA . VAL A 1 109 ? 1.744 2.727 -7.994 1.00 93.38 109 VAL A CA 1
ATOM 841 C C . VAL A 1 109 ? 0.877 2.495 -9.232 1.00 93.38 109 VAL A C 1
ATOM 843 O O . VAL A 1 109 ? 1.229 1.703 -10.105 1.00 93.38 109 VAL A O 1
ATOM 846 N N . ARG A 1 110 ? -0.259 3.188 -9.336 1.00 91.62 110 ARG A N 1
ATOM 847 C CA . ARG A 1 110 ? -1.151 3.098 -10.496 1.00 91.62 110 ARG A CA 1
ATOM 848 C C . ARG A 1 110 ? -0.554 3.716 -11.765 1.00 91.62 110 ARG A C 1
ATOM 850 O O . ARG A 1 110 ? -0.956 3.328 -12.857 1.00 91.62 110 ARG A O 1
ATOM 857 N N . LEU A 1 111 ? 0.356 4.680 -11.637 1.00 89.06 111 LEU A N 1
ATOM 858 C CA . LEU A 1 111 ? 1.033 5.302 -12.779 1.00 89.06 111 LEU A CA 1
ATOM 859 C C . LEU A 1 111 ? 2.228 4.472 -13.254 1.00 89.06 111 LEU A C 1
ATOM 861 O O . LEU A 1 111 ? 2.434 4.335 -14.459 1.00 89.06 111 LEU A O 1
ATOM 865 N N . ASP A 1 112 ? 2.993 3.910 -12.318 1.00 85.12 112 ASP A N 1
ATOM 866 C CA . ASP A 1 112 ? 4.271 3.268 -12.635 1.00 85.12 112 ASP A CA 1
ATOM 867 C C . ASP A 1 112 ? 4.185 1.739 -12.751 1.00 85.12 112 ASP A C 1
ATOM 869 O O . ASP A 1 112 ? 4.989 1.128 -13.464 1.00 85.12 112 ASP A O 1
ATOM 873 N N . GLY A 1 113 ? 3.246 1.107 -12.045 1.00 83.69 113 GLY A N 1
ATOM 874 C CA . GLY A 1 113 ? 3.172 -0.344 -11.888 1.00 83.69 113 GLY A CA 1
ATOM 875 C C . GLY A 1 113 ? 2.425 -1.077 -13.012 1.00 83.69 113 GLY A C 1
ATOM 876 O O . GLY A 1 113 ? 1.581 -0.497 -13.695 1.00 83.69 113 GLY A O 1
ATOM 877 N N . PRO A 1 114 ? 2.697 -2.381 -13.216 1.00 89.94 114 PRO A N 1
ATOM 878 C CA . PRO A 1 114 ? 1.835 -3.251 -14.009 1.00 89.94 114 PRO A CA 1
ATOM 879 C C . PRO A 1 114 ? 0.421 -3.322 -13.420 1.00 89.94 114 PRO A C 1
ATOM 881 O O . PRO A 1 114 ? 0.261 -3.276 -12.200 1.00 89.94 114 PRO A O 1
ATOM 884 N N . ALA A 1 115 ? -0.585 -3.551 -14.271 1.00 90.62 115 ALA A N 1
ATOM 885 C CA . ALA A 1 115 ? -1.999 -3.566 -13.879 1.00 90.62 115 ALA A CA 1
ATOM 886 C C . ALA A 1 115 ? -2.287 -4.432 -12.636 1.00 90.62 115 ALA A C 1
ATOM 888 O O . ALA A 1 115 ? -2.954 -3.980 -11.714 1.00 90.62 115 ALA A O 1
ATOM 889 N N . ALA A 1 116 ? -1.700 -5.631 -12.551 1.00 92.50 116 ALA A N 1
ATOM 890 C CA . ALA A 1 116 ? -1.884 -6.519 -11.402 1.00 92.50 116 ALA A CA 1
ATOM 891 C C . ALA A 1 116 ? -1.377 -5.919 -10.073 1.00 92.50 116 ALA A C 1
ATOM 893 O O . ALA A 1 116 ? -1.999 -6.120 -9.029 1.00 92.50 116 ALA A O 1
ATOM 894 N N . VAL A 1 117 ? -0.263 -5.177 -10.104 1.00 94.38 117 VAL A N 1
ATOM 895 C CA . VAL A 1 117 ? 0.300 -4.505 -8.922 1.00 94.38 117 VAL A CA 1
ATOM 896 C C . VAL A 1 117 ? -0.558 -3.300 -8.541 1.00 94.38 117 VAL A C 1
ATOM 898 O O . VAL A 1 117 ? -0.837 -3.107 -7.359 1.00 94.38 117 VAL A O 1
ATOM 901 N N . SER A 1 118 ? -1.030 -2.536 -9.529 1.00 94.62 118 SER A N 1
ATOM 902 C CA . SER A 1 118 ? -1.945 -1.409 -9.320 1.00 94.62 118 SER A CA 1
ATOM 903 C C . SER A 1 118 ? -3.294 -1.846 -8.736 1.00 94.62 118 SER A C 1
ATOM 905 O O . SER A 1 118 ? -3.799 -1.225 -7.804 1.00 94.62 118 SER A O 1
ATOM 907 N N . ASP A 1 119 ? -3.862 -2.951 -9.219 1.00 96.62 119 ASP A N 1
ATOM 908 C CA . ASP A 1 119 ? -5.098 -3.512 -8.665 1.00 96.62 119 ASP A CA 1
ATOM 909 C C . ASP A 1 119 ? -4.892 -3.995 -7.226 1.00 96.62 119 ASP A C 1
ATOM 911 O O . ASP A 1 119 ? -5.771 -3.864 -6.373 1.00 96.62 119 ASP A O 1
ATOM 915 N N . ALA A 1 120 ? -3.719 -4.559 -6.933 1.00 96.62 120 ALA A N 1
ATOM 916 C CA . ALA A 1 120 ? -3.380 -4.991 -5.586 1.00 96.62 120 ALA A CA 1
ATOM 917 C C . ALA A 1 120 ? -3.196 -3.812 -4.623 1.00 96.62 120 ALA A C 1
ATOM 919 O O . ALA A 1 120 ? -3.729 -3.865 -3.515 1.00 96.62 120 ALA A O 1
ATOM 920 N N . SER A 1 121 ? -2.517 -2.733 -5.030 1.00 96.44 121 SER A N 1
ATOM 921 C CA . SER A 1 121 ? -2.390 -1.530 -4.194 1.00 96.44 121 SER A CA 1
ATOM 922 C C . SER A 1 121 ? -3.745 -0.870 -3.939 1.00 96.44 121 SER A C 1
ATOM 924 O O . SER A 1 121 ? -4.015 -0.402 -2.830 1.00 96.44 121 SER A O 1
ATOM 926 N N . GLU A 1 122 ? -4.636 -0.907 -4.930 1.00 97.06 122 GLU A N 1
ATOM 927 C CA . GLU A 1 122 ? -5.994 -0.396 -4.794 1.00 97.06 122 GLU A CA 1
ATOM 928 C C . GLU A 1 122 ? -6.801 -1.211 -3.774 1.00 97.06 122 GLU A C 1
ATOM 930 O O . GLU A 1 122 ? -7.474 -0.627 -2.922 1.00 97.06 122 GLU A O 1
ATOM 935 N N . ARG A 1 123 ? -6.674 -2.546 -3.781 1.00 97.56 123 ARG A N 1
ATOM 936 C CA . ARG A 1 123 ? -7.286 -3.409 -2.755 1.00 97.56 123 ARG A CA 1
ATOM 937 C C . ARG A 1 123 ? -6.775 -3.094 -1.350 1.00 97.56 123 ARG A C 1
ATOM 939 O O . ARG A 1 123 ? -7.585 -2.999 -0.432 1.00 97.56 123 ARG A O 1
ATOM 946 N N . VAL A 1 124 ? -5.469 -2.858 -1.178 1.00 97.56 124 VAL A N 1
ATOM 947 C CA . VAL A 1 124 ? -4.891 -2.439 0.118 1.00 97.56 124 VAL A CA 1
ATOM 948 C C . VAL A 1 124 ? -5.541 -1.145 0.603 1.00 97.56 124 VAL A C 1
ATOM 950 O O . VAL A 1 124 ? -5.996 -1.051 1.744 1.00 97.56 124 VAL A O 1
ATOM 953 N N . ARG A 1 125 ?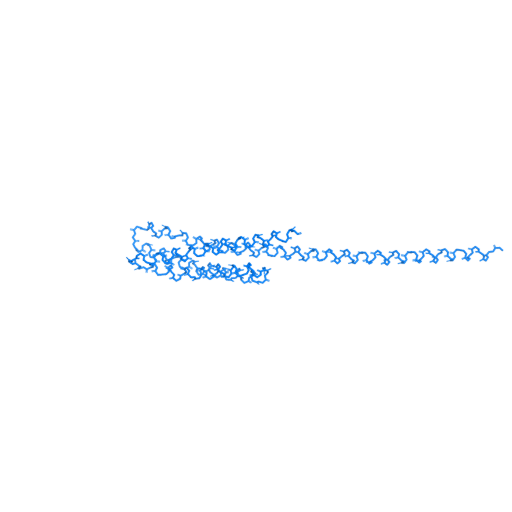 -5.634 -0.149 -0.281 1.00 96.38 125 ARG A N 1
ATOM 954 C CA . ARG A 1 125 ? -6.240 1.151 0.021 1.00 96.38 125 ARG A CA 1
ATOM 955 C C . ARG A 1 125 ? -7.718 1.030 0.396 1.00 96.38 125 ARG A C 1
ATOM 957 O O . ARG A 1 125 ? -8.169 1.701 1.324 1.00 96.38 125 ARG A O 1
ATOM 964 N N . GLN A 1 126 ? -8.481 0.206 -0.320 1.00 97.00 126 GLN A N 1
ATOM 965 C CA . GLN A 1 126 ? -9.899 -0.026 -0.034 1.00 97.00 126 GLN A CA 1
ATOM 966 C C . GLN A 1 126 ? -10.096 -0.734 1.308 1.00 97.00 126 GLN A C 1
ATOM 968 O O . GLN A 1 126 ? -10.896 -0.269 2.120 1.00 97.00 126 GLN A O 1
ATOM 973 N N . ALA A 1 127 ? -9.318 -1.783 1.581 1.00 96.50 127 ALA A N 1
ATOM 974 C CA . ALA A 1 127 ? -9.374 -2.497 2.850 1.00 96.50 127 ALA A CA 1
ATOM 975 C C . ALA A 1 127 ? -9.016 -1.578 4.033 1.00 96.50 127 ALA A C 1
ATOM 977 O O . ALA A 1 127 ? -9.763 -1.513 5.008 1.00 96.50 127 ALA A O 1
ATOM 978 N N . ALA A 1 128 ? -7.967 -0.754 3.910 1.00 95.19 128 ALA A N 1
ATOM 979 C CA . ALA A 1 128 ? -7.613 0.243 4.926 1.00 95.19 128 ALA A CA 1
ATOM 980 C C . ALA A 1 128 ? -8.758 1.241 5.199 1.00 95.19 128 ALA A C 1
ATOM 982 O O . ALA A 1 128 ? -9.075 1.555 6.347 1.00 95.19 128 ALA A O 1
ATOM 983 N N . ARG A 1 129 ? -9.448 1.702 4.146 1.00 95.00 129 ARG A N 1
ATOM 984 C CA . ARG A 1 129 ? -10.631 2.571 4.275 1.00 95.00 129 ARG A CA 1
ATOM 985 C C . ARG A 1 129 ? -11.824 1.872 4.926 1.00 95.00 129 ARG A C 1
ATOM 987 O O . ARG A 1 129 ? -12.653 2.548 5.526 1.00 95.00 129 ARG A O 1
ATOM 994 N N . HIS A 1 130 ? -11.939 0.552 4.802 1.00 95.19 130 HIS A N 1
ATOM 995 C CA . HIS A 1 130 ? -12.993 -0.228 5.454 1.00 95.19 130 HIS A CA 1
ATOM 996 C C . HIS A 1 130 ? -12.735 -0.455 6.943 1.00 95.19 130 HIS A C 1
ATOM 998 O O . HIS A 1 130 ? -13.695 -0.550 7.704 1.00 95.19 130 HIS A O 1
ATOM 1004 N N . VAL A 1 131 ? -11.477 -0.460 7.386 1.00 94.44 131 VAL A N 1
ATOM 1005 C CA . VAL A 1 131 ? -11.127 -0.562 8.811 1.00 94.44 131 VAL A CA 1
ATOM 1006 C C . VAL A 1 131 ? -11.576 0.678 9.595 1.00 94.44 131 VAL A C 1
ATOM 1008 O O . VAL A 1 131 ? -12.111 0.544 10.693 1.00 94.44 131 VAL A O 1
ATOM 1011 N N . GLN A 1 132 ? -11.440 1.883 9.033 1.00 92.50 132 GLN A N 1
ATOM 1012 C CA . GLN A 1 132 ? -11.760 3.141 9.728 1.00 92.50 132 GLN A CA 1
ATOM 1013 C C . GLN A 1 132 ? -13.180 3.220 10.328 1.00 92.50 132 GLN A C 1
ATOM 1015 O O . GLN A 1 132 ? -13.304 3.508 11.523 1.00 92.50 132 GLN A O 1
ATOM 1020 N N . PRO A 1 133 ? -14.271 2.963 9.578 1.00 93.56 133 PRO A N 1
ATOM 1021 C CA . PRO A 1 133 ? -15.610 2.966 10.161 1.00 93.56 133 PRO A CA 1
ATOM 1022 C C . PRO A 1 133 ? -15.812 1.843 11.188 1.00 93.56 133 PRO A C 1
ATOM 1024 O O . PRO A 1 133 ? -16.615 2.008 12.104 1.00 93.56 133 PRO A O 1
ATOM 1027 N N . ARG A 1 134 ? -15.085 0.720 11.076 1.00 94.94 134 ARG A N 1
ATOM 1028 C CA . ARG A 1 134 ? -15.157 -0.388 12.044 1.00 94.94 134 ARG A CA 1
ATOM 1029 C C . ARG A 1 134 ? -14.468 -0.043 13.354 1.00 94.94 134 ARG A C 1
ATOM 1031 O O . ARG A 1 134 ? -15.032 -0.327 14.400 1.00 94.94 134 ARG A O 1
ATOM 1038 N N . LEU A 1 135 ? -13.330 0.650 13.297 1.00 93.12 135 LEU A N 1
ATOM 1039 C CA . LEU A 1 135 ? -12.661 1.191 14.479 1.00 93.12 135 LEU A CA 1
ATOM 1040 C C . LEU A 1 135 ? -13.586 2.156 15.231 1.00 93.12 135 LEU A C 1
ATOM 1042 O O . LEU A 1 135 ? -13.759 2.042 16.439 1.00 93.12 135 LEU A O 1
ATOM 1046 N N . LYS A 1 136 ? -14.249 3.064 14.503 1.00 92.12 136 LYS A N 1
ATOM 1047 C CA . LYS A 1 136 ? -15.212 4.001 15.097 1.00 92.12 136 LYS A CA 1
ATOM 1048 C C . LYS A 1 136 ? -16.380 3.289 15.786 1.00 92.12 136 LYS A C 1
ATOM 1050 O O . LYS A 1 136 ? -16.856 3.766 16.807 1.00 92.12 136 LYS A O 1
ATOM 1055 N N . ALA A 1 137 ? -16.838 2.166 15.236 1.00 92.94 137 ALA A N 1
ATOM 1056 C CA . ALA A 1 137 ? -17.935 1.385 15.802 1.00 92.94 137 ALA A CA 1
ATOM 1057 C C . ALA A 1 137 ? -17.567 0.650 17.104 1.00 92.94 137 ALA A C 1
ATOM 1059 O O . ALA A 1 137 ? -18.468 0.169 17.787 1.00 92.94 137 ALA A O 1
ATOM 1060 N N . LEU A 1 138 ? -16.277 0.556 17.452 1.00 92.06 138 LEU A N 1
ATOM 1061 C CA . LEU A 1 138 ? -15.843 0.012 18.742 1.00 92.06 138 LEU A CA 1
ATOM 1062 C C . LEU A 1 138 ? -16.128 0.977 19.892 1.00 92.06 138 LEU A C 1
ATOM 1064 O O . LEU A 1 138 ? -16.396 0.528 21.005 1.00 92.06 138 LEU A O 1
ATOM 1068 N N . ALA A 1 139 ? -16.100 2.286 19.622 1.00 89.56 139 ALA A N 1
ATOM 1069 C CA . ALA A 1 139 ? -16.352 3.295 20.637 1.00 89.56 139 ALA A CA 1
ATOM 1070 C C . ALA A 1 139 ? -17.771 3.127 21.187 1.00 89.56 139 ALA A C 1
ATOM 1072 O O . ALA A 1 139 ? -18.764 3.181 20.457 1.00 89.56 139 ALA A O 1
ATOM 1073 N N . GLY A 1 140 ? -17.861 2.892 22.490 1.00 83.69 140 GLY A N 1
ATOM 1074 C CA . GLY A 1 140 ? -19.129 2.660 23.161 1.00 83.69 140 GLY A CA 1
ATOM 1075 C C . GLY A 1 140 ? -19.816 1.307 22.885 1.00 83.69 140 GLY A C 1
ATOM 1076 O O . GLY A 1 140 ? -20.945 1.104 23.350 1.00 83.69 140 GLY A O 1
ATOM 1077 N N . ALA A 1 141 ? -19.169 0.370 22.188 1.00 87.81 141 ALA A N 1
ATOM 1078 C CA . ALA A 1 141 ? -19.718 -0.964 21.965 1.00 87.81 141 ALA A CA 1
ATOM 1079 C C . ALA A 1 141 ? -19.880 -1.739 23.287 1.00 87.81 141 ALA A C 1
ATOM 1081 O O . ALA A 1 141 ? -19.044 -1.673 24.186 1.00 87.81 141 ALA A O 1
ATOM 1082 N N . THR A 1 142 ? -20.979 -2.481 23.418 1.00 82.38 142 THR A N 1
ATOM 1083 C CA . THR A 1 142 ? -21.249 -3.375 24.564 1.00 82.38 142 THR A CA 1
ATOM 1084 C C . THR A 1 142 ? -21.318 -4.844 24.164 1.00 82.38 142 THR A C 1
ATOM 1086 O O . THR A 1 142 ? -21.343 -5.714 25.030 1.00 82.38 142 THR A O 1
ATOM 1089 N N . THR A 1 143 ? -21.354 -5.126 22.862 1.00 88.62 143 THR A N 1
ATOM 1090 C CA . THR A 1 143 ? -21.462 -6.472 22.302 1.00 88.62 143 THR A CA 1
ATOM 1091 C C . THR A 1 143 ? -20.172 -6.834 21.552 1.00 88.62 143 THR A C 1
ATOM 1093 O O . THR A 1 143 ? -19.405 -5.939 21.187 1.00 88.62 143 THR A O 1
ATOM 1096 N N . PRO A 1 144 ? -19.875 -8.128 21.330 1.00 87.38 144 PRO A N 1
ATOM 1097 C CA . PRO A 1 144 ? -18.636 -8.547 20.669 1.00 87.38 144 PRO A CA 1
ATOM 1098 C C . PRO A 1 144 ? -18.636 -8.361 19.139 1.00 87.38 144 PRO A C 1
ATOM 1100 O O . PRO A 1 144 ? -17.581 -8.461 18.511 1.00 87.38 144 PRO A O 1
ATOM 1103 N N . GLU A 1 145 ? -19.786 -8.119 18.504 1.00 92.12 145 GLU A N 1
ATOM 1104 C CA . GLU A 1 145 ? -19.910 -8.025 17.043 1.00 92.12 145 GLU A CA 1
ATOM 1105 C C . GLU A 1 145 ? -19.064 -6.901 16.419 1.00 92.12 145 GLU A C 1
ATOM 1107 O O . GLU A 1 145 ? -18.377 -7.188 15.434 1.00 92.12 145 GLU A O 1
ATOM 1112 N N . PRO A 1 146 ? -19.027 -5.661 16.956 1.00 92.62 146 PRO A N 1
ATOM 1113 C CA . PRO A 1 146 ? -18.162 -4.604 16.435 1.00 92.62 146 PRO A CA 1
ATOM 1114 C C . PRO A 1 146 ? -16.682 -4.992 16.437 1.00 92.62 146 PRO A C 1
ATOM 1116 O O . PRO A 1 146 ? -15.986 -4.718 15.459 1.00 92.62 146 PRO A O 1
ATOM 1119 N N . ARG A 1 147 ? -16.215 -5.702 17.478 1.00 92.25 147 ARG A N 1
ATOM 1120 C CA . ARG A 1 147 ? -14.828 -6.181 17.543 1.00 92.25 147 ARG A CA 1
ATOM 1121 C C . ARG A 1 147 ? -14.534 -7.203 16.453 1.00 92.25 147 ARG A C 1
ATOM 1123 O O . ARG A 1 147 ? -13.614 -7.002 15.670 1.00 92.25 147 ARG A O 1
ATOM 1130 N N . ARG A 1 148 ? -15.378 -8.226 16.305 1.00 94.00 148 ARG A N 1
ATOM 1131 C CA . ARG A 1 148 ? -15.228 -9.211 15.217 1.00 94.00 148 ARG A CA 1
ATOM 1132 C C . ARG A 1 148 ? -15.252 -8.555 13.836 1.00 94.00 148 ARG A C 1
ATOM 1134 O O . ARG A 1 148 ? -14.511 -8.955 12.944 1.00 94.00 148 ARG A O 1
ATOM 1141 N N . ALA A 1 149 ? -16.095 -7.540 13.653 1.00 94.56 149 ALA A N 1
ATOM 1142 C CA . ALA A 1 149 ? -16.197 -6.799 12.402 1.00 94.56 149 ALA A CA 1
ATOM 1143 C C . ALA A 1 149 ? -14.958 -5.931 12.112 1.00 94.56 149 ALA A C 1
ATOM 1145 O O . ALA A 1 149 ? -14.661 -5.692 10.938 1.00 94.56 149 ALA A O 1
ATOM 1146 N N . TYR A 1 150 ? -14.266 -5.449 13.147 1.00 95.06 150 TYR A N 1
ATOM 1147 C CA . TYR A 1 150 ? -12.965 -4.790 13.036 1.00 95.06 150 TYR A CA 1
ATOM 1148 C C . TYR A 1 150 ? -11.861 -5.799 12.700 1.00 95.06 150 TYR A C 1
ATOM 1150 O O . TYR A 1 150 ? -11.156 -5.602 11.713 1.00 95.06 150 TYR A O 1
ATOM 1158 N N . ASP A 1 151 ? -11.776 -6.908 13.439 1.00 94.44 151 ASP A N 1
ATOM 1159 C CA . ASP A 1 151 ? -10.754 -7.945 13.238 1.00 94.44 151 ASP A CA 1
ATOM 1160 C C . ASP A 1 151 ? -10.825 -8.558 11.830 1.00 94.44 151 ASP A C 1
ATOM 1162 O O . ASP A 1 151 ? -9.798 -8.787 11.186 1.00 94.44 151 ASP A O 1
ATOM 1166 N N . ALA A 1 152 ? -12.040 -8.773 11.313 1.00 96.25 152 ALA A N 1
ATOM 1167 C CA . ALA A 1 152 ? -12.259 -9.228 9.942 1.00 96.25 152 ALA A CA 1
ATOM 1168 C C . ALA A 1 152 ? -11.749 -8.203 8.915 1.00 96.25 152 ALA A C 1
ATOM 1170 O O . ALA A 1 152 ? -10.973 -8.554 8.033 1.00 96.25 152 ALA A O 1
ATOM 1171 N N . ALA A 1 153 ? -12.103 -6.922 9.072 1.00 95.75 153 ALA A N 1
ATOM 1172 C CA . ALA A 1 153 ? -11.642 -5.868 8.165 1.00 95.75 153 ALA A CA 1
ATOM 1173 C C . ALA A 1 153 ? -10.113 -5.686 8.210 1.00 95.75 153 ALA A C 1
ATOM 1175 O O . ALA A 1 153 ? -9.481 -5.404 7.192 1.00 95.75 153 ALA A O 1
ATOM 1176 N N . PHE A 1 154 ? -9.507 -5.855 9.386 1.00 93.38 154 PHE A N 1
ATOM 1177 C CA . PHE A 1 154 ? -8.059 -5.816 9.543 1.00 93.38 154 PHE A CA 1
ATOM 1178 C C . PHE A 1 154 ? -7.372 -7.027 8.899 1.00 93.38 154 PHE A C 1
ATOM 1180 O O . PHE A 1 154 ? -6.334 -6.879 8.252 1.00 93.38 154 PHE A O 1
ATOM 1187 N N . THR A 1 155 ? -7.976 -8.211 9.012 1.00 95.25 155 THR A N 1
ATOM 1188 C CA . THR A 1 155 ? -7.512 -9.418 8.315 1.00 95.25 155 THR A CA 1
ATOM 1189 C C . THR A 1 155 ? -7.549 -9.219 6.800 1.00 95.25 155 THR A C 1
ATOM 1191 O O . THR A 1 155 ? -6.536 -9.449 6.143 1.00 95.25 155 THR A O 1
ATOM 1194 N N . ASP A 1 156 ? -8.646 -8.679 6.262 1.00 96.69 156 ASP A N 1
ATOM 1195 C CA . ASP A 1 156 ? -8.769 -8.362 4.834 1.00 96.69 156 ASP A CA 1
ATOM 1196 C C . ASP A 1 156 ? -7.678 -7.381 4.372 1.00 96.69 156 ASP A C 1
ATOM 1198 O O . ASP A 1 156 ? -7.082 -7.545 3.303 1.00 96.69 156 ASP A O 1
ATOM 1202 N N . PHE A 1 157 ? -7.372 -6.365 5.188 1.00 96.25 157 PHE A N 1
ATOM 1203 C CA . PHE A 1 157 ? -6.276 -5.432 4.920 1.00 96.25 157 PHE A CA 1
ATOM 1204 C C . PHE A 1 157 ? -4.918 -6.135 4.872 1.00 96.25 157 PHE A C 1
ATOM 1206 O O . PHE A 1 157 ? -4.146 -5.911 3.935 1.00 96.25 157 PHE A O 1
ATOM 1213 N N . ARG A 1 158 ? -4.626 -6.997 5.850 1.00 95.25 158 ARG A N 1
ATOM 1214 C CA . ARG A 1 158 ? -3.370 -7.751 5.899 1.00 95.25 158 ARG A CA 1
ATOM 1215 C C . ARG A 1 158 ? -3.220 -8.645 4.673 1.00 95.25 158 ARG A C 1
ATOM 1217 O O . ARG A 1 158 ? -2.167 -8.627 4.040 1.00 95.25 158 ARG A O 1
ATOM 1224 N N . ASP A 1 159 ? -4.269 -9.369 4.305 1.00 96.75 159 ASP A N 1
ATOM 1225 C CA . ASP A 1 159 ? -4.244 -10.300 3.178 1.00 96.75 159 ASP A CA 1
ATOM 1226 C C . ASP A 1 159 ? -4.071 -9.552 1.844 1.00 96.75 159 ASP A C 1
ATOM 1228 O O . ASP A 1 159 ? -3.267 -9.950 0.988 1.00 96.75 159 ASP A O 1
ATOM 1232 N N . ALA A 1 160 ? -4.736 -8.401 1.689 1.00 97.19 160 ALA A N 1
ATOM 1233 C CA . ALA A 1 160 ? -4.512 -7.502 0.559 1.00 97.19 160 ALA A CA 1
ATOM 1234 C C . ALA A 1 160 ? -3.061 -6.993 0.518 1.00 97.19 160 ALA A C 1
ATOM 1236 O O . ALA A 1 160 ? -2.449 -6.959 -0.554 1.00 97.19 160 ALA A O 1
ATOM 1237 N N . TYR A 1 161 ? -2.488 -6.634 1.671 1.00 96.62 161 TYR A N 1
ATOM 1238 C CA . TYR A 1 161 ? -1.121 -6.124 1.759 1.00 96.62 161 TYR A CA 1
ATOM 1239 C C . TYR A 1 161 ? -0.076 -7.194 1.430 1.00 96.62 161 TYR A C 1
ATOM 1241 O O . TYR A 1 161 ? 0.830 -6.944 0.632 1.00 96.62 161 TYR A O 1
ATOM 1249 N N . THR A 1 162 ? -0.234 -8.414 1.945 1.00 96.81 162 THR A N 1
ATOM 1250 C CA . THR A 1 162 ? 0.621 -9.554 1.588 1.00 96.81 162 THR A CA 1
ATOM 1251 C C . THR A 1 162 ? 0.541 -9.864 0.093 1.00 96.81 162 THR A C 1
ATOM 1253 O O . THR A 1 162 ? 1.573 -10.078 -0.548 1.00 96.81 162 THR A O 1
ATOM 1256 N N . THR A 1 163 ? -0.660 -9.814 -0.490 1.00 97.19 163 THR A N 1
ATOM 1257 C CA . THR A 1 163 ? -0.858 -9.996 -1.937 1.00 97.19 163 THR A CA 1
ATOM 1258 C C . THR A 1 163 ? -0.118 -8.927 -2.742 1.00 97.19 163 THR A C 1
ATOM 1260 O O . THR A 1 163 ? 0.571 -9.248 -3.712 1.00 97.19 163 THR A O 1
ATOM 1263 N N . PHE A 1 164 ? -0.215 -7.659 -2.331 1.00 96.56 164 PHE A N 1
ATOM 1264 C CA . PHE A 1 164 ? 0.515 -6.562 -2.962 1.00 96.56 164 PHE A CA 1
ATOM 1265 C C . PHE A 1 164 ? 2.033 -6.771 -2.900 1.00 96.56 164 PHE A C 1
ATOM 1267 O O . PHE A 1 164 ? 2.691 -6.654 -3.931 1.00 96.56 164 PHE A O 1
ATOM 1274 N N . ILE A 1 165 ? 2.589 -7.141 -1.739 1.00 95.81 165 ILE A N 1
ATOM 1275 C CA . ILE A 1 165 ? 4.028 -7.424 -1.599 1.00 95.81 165 ILE A CA 1
ATOM 1276 C C . ILE A 1 165 ? 4.460 -8.541 -2.556 1.00 95.81 165 ILE A C 1
ATOM 1278 O O . ILE A 1 165 ? 5.474 -8.403 -3.243 1.00 95.81 165 ILE A O 1
ATOM 1282 N N . GLY A 1 166 ? 3.686 -9.628 -2.625 1.00 94.69 166 GLY A N 1
ATOM 1283 C CA . GLY A 1 166 ? 3.971 -10.754 -3.514 1.00 94.69 166 GLY A CA 1
ATOM 1284 C C . GLY A 1 166 ? 4.023 -10.339 -4.986 1.00 94.69 166 GLY A C 1
ATOM 1285 O O . GLY A 1 166 ? 4.987 -10.654 -5.681 1.00 94.69 166 GLY A O 1
ATOM 1286 N N . LEU A 1 167 ? 3.030 -9.576 -5.448 1.00 95.62 167 LEU A N 1
ATOM 1287 C CA . LEU A 1 167 ? 2.962 -9.107 -6.835 1.00 95.62 167 LEU A CA 1
ATOM 1288 C C . LEU A 1 167 ? 4.017 -8.042 -7.153 1.00 95.62 167 LEU A C 1
ATOM 1290 O O . LEU A 1 167 ? 4.613 -8.076 -8.226 1.00 95.62 167 LEU A O 1
ATOM 1294 N 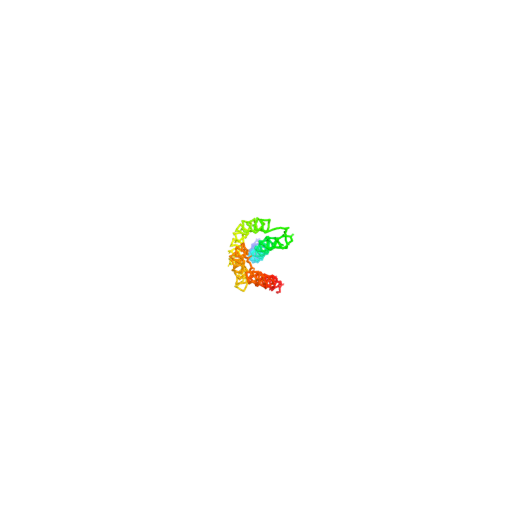N . ALA A 1 168 ? 4.286 -7.121 -6.225 1.00 92.56 168 ALA A N 1
ATOM 1295 C CA . ALA A 1 168 ? 5.336 -6.118 -6.381 1.00 92.56 168 ALA A CA 1
ATOM 1296 C C . ALA A 1 168 ? 6.714 -6.779 -6.522 1.00 92.56 168 ALA A C 1
ATOM 1298 O O . ALA A 1 168 ? 7.506 -6.385 -7.377 1.00 92.56 168 ALA A O 1
ATOM 1299 N N . ARG A 1 169 ? 6.983 -7.822 -5.728 1.00 92.00 169 ARG A N 1
ATOM 1300 C CA . ARG A 1 169 ? 8.210 -8.616 -5.830 1.00 92.00 169 ARG A CA 1
ATOM 1301 C C . ARG A 1 169 ? 8.311 -9.329 -7.178 1.00 92.00 169 ARG A C 1
ATOM 1303 O O . ARG A 1 169 ? 9.323 -9.175 -7.851 1.00 92.00 169 ARG A O 1
ATOM 1310 N N . GLN A 1 170 ? 7.259 -10.034 -7.596 1.00 92.56 170 GLN A N 1
ATOM 1311 C CA . GLN A 1 170 ? 7.231 -10.722 -8.893 1.00 92.56 170 GLN A CA 1
ATOM 1312 C C . GLN A 1 170 ? 7.444 -9.755 -10.062 1.00 92.56 170 GLN A C 1
ATOM 1314 O O . GLN A 1 170 ? 8.171 -10.077 -10.994 1.00 92.56 170 GLN A O 1
ATOM 1319 N N . ALA A 1 171 ? 6.856 -8.557 -10.008 1.00 89.06 171 ALA A N 1
ATOM 1320 C CA . ALA A 1 171 ? 7.049 -7.539 -11.038 1.00 89.06 171 ALA A CA 1
ATOM 1321 C C . ALA A 1 171 ? 8.508 -7.061 -11.123 1.00 89.06 171 ALA A C 1
ATOM 1323 O O . ALA A 1 171 ? 9.016 -6.849 -12.218 1.00 89.06 171 ALA A O 1
ATOM 1324 N N . LEU A 1 172 ? 9.192 -6.922 -9.982 1.00 87.06 172 LEU A N 1
ATOM 1325 C CA . LEU A 1 172 ? 10.603 -6.531 -9.950 1.00 87.06 172 LEU A CA 1
ATOM 1326 C C . LEU A 1 172 ? 11.551 -7.658 -10.389 1.00 87.06 172 LEU A C 1
ATOM 1328 O O . LEU A 1 172 ? 12.601 -7.347 -10.945 1.00 87.06 172 LEU A O 1
ATOM 1332 N N . GLU A 1 173 ? 11.194 -8.924 -10.141 1.00 86.25 173 GLU A N 1
ATOM 1333 C CA . GLU A 1 173 ? 11.952 -10.121 -10.553 1.00 86.25 173 GLU A CA 1
ATO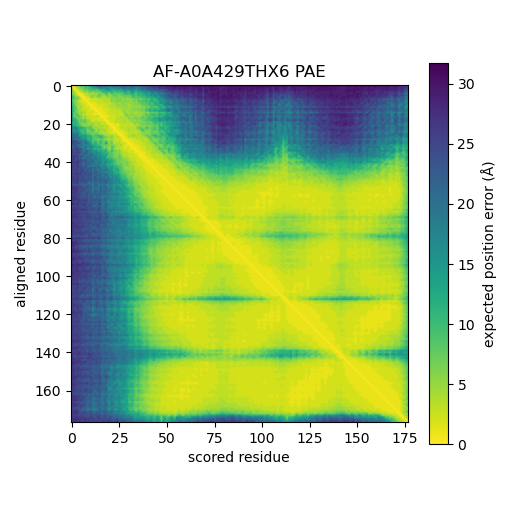M 1334 C C . GLU A 1 173 ? 11.747 -10.451 -12.043 1.00 86.25 173 GLU A C 1
ATOM 1336 O O . GLU A 1 173 ? 12.696 -10.795 -12.739 1.00 86.25 173 GLU A O 1
ATOM 1341 N N . ALA A 1 174 ? 10.532 -10.293 -12.579 1.00 76.56 174 ALA A N 1
ATOM 1342 C CA . ALA A 1 174 ? 10.246 -10.506 -14.002 1.00 76.56 174 ALA A CA 1
ATOM 1343 C C . ALA A 1 174 ? 10.951 -9.488 -14.919 1.00 76.56 174 ALA A C 1
ATOM 1345 O O . ALA A 1 174 ? 11.117 -9.745 -16.104 1.00 76.56 174 ALA A O 1
ATOM 1346 N N . GLU A 1 175 ? 11.373 -8.345 -14.375 1.00 62.84 175 GLU A N 1
ATOM 1347 C CA . GLU A 1 175 ? 12.222 -7.363 -15.060 1.00 62.84 175 GLU A CA 1
ATOM 1348 C C . GLU A 1 175 ? 13.730 -7.693 -14.979 1.00 62.84 175 GLU A C 1
ATOM 1350 O O . GLU A 1 175 ? 14.542 -6.971 -15.563 1.00 62.84 175 GLU A O 1
ATOM 1355 N N . GLU A 1 176 ? 14.131 -8.738 -14.240 1.00 58.75 176 GLU A N 1
ATOM 1356 C CA . GLU A 1 176 ? 15.523 -9.221 -14.164 1.00 58.75 176 GLU A CA 1
ATOM 1357 C C . GLU A 1 176 ? 15.864 -10.297 -15.201 1.00 58.75 176 GLU A C 1
ATOM 1359 O O . GLU A 1 176 ? 17.051 -10.484 -15.479 1.00 58.75 176 GLU A O 1
ATOM 1364 N N . MET A 1 177 ? 14.858 -10.981 -15.759 1.00 47.19 177 MET A N 1
ATOM 1365 C CA . MET A 1 177 ? 15.011 -12.017 -16.794 1.00 47.19 177 MET A CA 1
ATOM 1366 C C . MET A 1 177 ? 14.855 -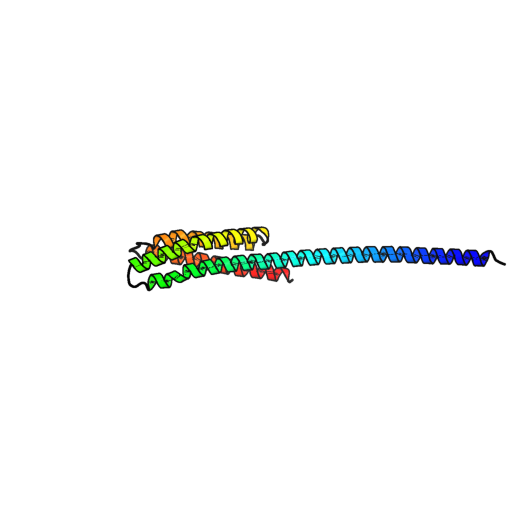11.450 -18.205 1.00 47.19 177 MET A C 1
ATOM 1368 O O . MET A 1 177 ? 15.594 -11.925 -19.096 1.00 47.19 177 MET A O 1
#

Sequence (177 aa):
MGHSELWVGVLTALTALGASWITARATSRAALAQARTAARAQALREQRERRRSTYREMMGCAHAFFEVTWQIDAVDAAPDREAGDRLLAQMYENMAPAIGNLNRANHEVRLDGPAAVSDASERVRQAARHVQPRLKALAGATTPEPRRAYDAAFTDFRDAYTTFIGLARQALEAEEM

Nearest PDB structures (foldseek):
  8tn6-assembly1_C  TM=6.445E-01  e=1.639E-01  synthetic construct
  8jh6-assembly1_B  TM=5.825E-01  e=1.028E-01  synthetic construct
  6x8n-assembly2_B  TM=5.994E-01  e=2.898E-01  synthetic construct
  8tn1-assembly1_B  TM=3.523E-01  e=7.930E-02  synthetic construct
  7jh6-assembly4_D  TM=3.315E-01  e=1.175E+00  synthetic construct

Secondary structure (DSSP, 8-state):
--HHHHHHHHHHHHHHHHHHHHHHHHHHHHHHHHHHHHHHHHHHHHHHHHHHHHHHHHHHHHHHHHHHHHTHHHHHT-SSHHHHHHHHHHHHHHHHHHHHHHHHHHHHHHHHS-HHHHHHHHHHHHHHHHHHHHHHHHTT--SSHHHHHHHHHHHHHHHHHHHHHHHHHHHHHHTT-

Mean predicted aligned error: 9.63 Å